Protein AF-A0A382J0Q2-F1 (afdb_monomer_lite)

pLDDT: mean 85.3, std 12.23, range [38.62, 98.44]

Secondary structure (DSSP, 8-state):
---GGGGTT-S-EEE-S-SS-EESSTTS-EEE---SS--STTS-S--EEEEEETTTTEEEEEE---SEEEEEEEEETTBPPP-TT--TEEEEEEEEES--HHHHHHHHHHHHHH-TT--EEEEEESGGGT------S-------TT-HHHHHHHHHHHHHHHB---HHHHHHHHHHHHHHHHTSPPPSS-TT--EEEEEEEEESBTT--S-EEEEGGG--S-------TTSSHHHHHHHHHHHHHS--SS-S-HHHHB-TT-SEEEEEEEEEETTEEEEEEEEEEE-TTS-EEEEEEEEEE-TTS-EEE---SSHHHHHHHHHHHH--HHHHHHHT---SS-S-TTTS--TT-

Organism: NCBI:txid408172

Structure (mmCIF, N/CA/C/O backbone):
data_AF-A0A382J0Q2-F1
#
_entry.id   AF-A0A382J0Q2-F1
#
loop_
_atom_site.group_PDB
_atom_site.id
_atom_site.type_symbol
_atom_site.label_atom_id
_atom_site.label_alt_id
_atom_site.label_comp_id
_atom_site.label_asym_id
_atom_site.label_entity_id
_atom_site.label_seq_id
_atom_site.pdbx_PDB_ins_code
_atom_site.Cartn_x
_atom_site.Cartn_y
_atom_site.Cartn_z
_atom_site.occupancy
_atom_site.B_iso_or_equiv
_atom_site.auth_seq_id
_atom_site.auth_comp_id
_atom_site.auth_asym_id
_atom_site.auth_atom_id
_atom_site.pdbx_PDB_model_num
ATOM 1 N N . LYS A 1 1 ? 4.625 15.524 -42.662 1.00 57.25 1 LYS A N 1
ATOM 2 C CA . LYS A 1 1 ? 5.467 15.043 -43.790 1.00 57.25 1 LYS A CA 1
ATOM 3 C C . LYS A 1 1 ? 5.968 16.255 -44.563 1.00 57.25 1 LYS A C 1
ATOM 5 O O . LYS A 1 1 ? 5.137 16.982 -45.095 1.00 57.25 1 LYS A O 1
ATOM 10 N N . VAL A 1 2 ? 7.280 16.490 -44.586 1.00 64.94 2 VAL A N 1
ATOM 11 C CA . VAL A 1 2 ? 7.884 17.557 -45.400 1.00 64.94 2 VAL A CA 1
ATOM 12 C C . VAL A 1 2 ? 7.709 17.194 -46.878 1.00 64.94 2 VAL A C 1
ATOM 14 O O . VAL A 1 2 ? 8.015 16.069 -47.271 1.00 64.94 2 VAL A O 1
ATOM 17 N N . LYS A 1 3 ? 7.147 18.102 -47.683 1.00 78.38 3 LYS A N 1
ATOM 18 C CA . LYS A 1 3 ? 6.983 17.909 -49.132 1.00 78.38 3 LYS A CA 1
ATOM 19 C C . LYS A 1 3 ? 8.236 18.411 -49.847 1.00 78.38 3 LYS A C 1
ATOM 21 O O . LYS A 1 3 ? 8.735 19.477 -49.501 1.00 78.38 3 LYS A O 1
ATOM 26 N N . ILE A 1 4 ? 8.712 17.670 -50.851 1.00 79.56 4 ILE A N 1
ATOM 27 C CA . ILE A 1 4 ? 9.923 18.012 -51.628 1.00 79.56 4 ILE A CA 1
ATOM 28 C C . ILE A 1 4 ? 9.819 19.418 -52.242 1.00 79.56 4 ILE A C 1
ATOM 30 O O . ILE A 1 4 ? 10.821 20.122 -52.325 1.00 79.56 4 ILE A O 1
ATOM 34 N N . ASP A 1 5 ? 8.604 19.853 -52.587 1.00 85.06 5 ASP A N 1
ATOM 35 C CA . ASP A 1 5 ? 8.330 21.173 -53.167 1.00 85.06 5 ASP A CA 1
ATOM 36 C C . ASP A 1 5 ? 8.762 22.348 -52.278 1.00 85.06 5 ASP A C 1
ATOM 38 O O . ASP A 1 5 ? 9.053 23.420 -52.801 1.00 85.06 5 ASP A O 1
ATOM 42 N N . LEU A 1 6 ? 8.867 22.146 -50.957 1.00 84.62 6 LEU A N 1
ATOM 43 C CA . LEU A 1 6 ? 9.367 23.159 -50.020 1.00 84.62 6 LEU A CA 1
ATOM 44 C C . LEU A 1 6 ? 10.815 23.573 -50.330 1.00 84.62 6 LEU A C 1
ATOM 46 O O . LEU A 1 6 ? 11.218 24.688 -50.023 1.00 84.62 6 LEU A O 1
ATOM 50 N N . PHE A 1 7 ? 11.591 22.685 -50.955 1.00 86.31 7 PHE A N 1
ATOM 51 C CA . PHE A 1 7 ? 13.003 22.904 -51.272 1.00 86.31 7 PHE A CA 1
ATOM 52 C C . PHE A 1 7 ? 13.229 23.336 -52.727 1.00 86.31 7 PHE A C 1
ATOM 54 O O . PHE A 1 7 ? 14.365 23.366 -53.204 1.00 86.31 7 PHE A O 1
ATOM 61 N N . LYS A 1 8 ? 12.162 23.665 -53.463 1.00 85.62 8 LYS A N 1
ATOM 62 C CA . LYS A 1 8 ? 12.272 24.126 -54.848 1.00 85.62 8 LYS A CA 1
ATOM 63 C C . LYS A 1 8 ? 13.011 25.468 -54.893 1.00 85.62 8 LYS A C 1
ATOM 65 O O . LYS A 1 8 ? 12.585 26.431 -54.271 1.00 85.62 8 LYS A O 1
ATOM 70 N N . GLY A 1 9 ? 14.100 25.522 -55.660 1.00 87.12 9 GLY A N 1
ATOM 71 C CA . GLY A 1 9 ? 14.962 26.705 -55.778 1.00 87.12 9 GLY A CA 1
ATOM 72 C C . GLY A 1 9 ? 16.214 26.673 -54.896 1.00 87.12 9 GLY A C 1
ATOM 73 O O . GLY A 1 9 ? 17.083 27.514 -55.084 1.00 87.12 9 GLY A O 1
ATOM 74 N N . TYR A 1 10 ? 16.345 25.690 -53.999 1.00 89.62 10 TYR A N 1
ATOM 75 C CA . TYR A 1 10 ? 17.561 25.469 -53.215 1.00 89.62 10 TYR A CA 1
ATOM 76 C C . TYR A 1 10 ? 18.447 24.394 -53.852 1.00 89.62 10 TYR A C 1
ATOM 78 O O . TYR A 1 10 ? 17.957 23.381 -54.356 1.00 89.62 10 TYR A O 1
ATOM 86 N N . ASP A 1 11 ? 19.765 24.595 -53.793 1.00 89.94 11 ASP A N 1
ATOM 87 C CA . ASP A 1 11 ? 20.741 23.625 -54.300 1.00 89.94 11 ASP A CA 1
ATOM 88 C C . ASP A 1 11 ? 20.955 22.439 -53.344 1.00 89.94 11 ASP A C 1
ATOM 90 O O . ASP A 1 11 ? 21.143 21.311 -53.807 1.00 89.94 11 ASP A O 1
ATOM 94 N N . LEU A 1 12 ? 20.894 22.686 -52.028 1.00 91.19 12 LEU A N 1
ATOM 95 C CA . LEU A 1 12 ? 21.078 21.704 -50.954 1.00 91.19 12 LEU A CA 1
ATOM 96 C C . LEU A 1 12 ? 20.039 21.907 -49.840 1.00 91.19 12 LEU A C 1
ATOM 98 O O . LEU A 1 12 ? 19.719 23.038 -49.480 1.00 91.19 12 LEU A O 1
ATOM 102 N N . GLY A 1 13 ? 19.548 20.807 -49.266 1.00 91.25 13 GLY A N 1
ATOM 103 C CA . GLY A 1 13 ? 18.665 20.798 -48.098 1.00 91.25 13 GLY A CA 1
ATOM 104 C C . GLY A 1 13 ? 19.279 19.991 -46.958 1.00 91.25 13 GLY A C 1
ATOM 105 O O . GLY A 1 13 ? 19.255 18.761 -46.990 1.00 91.25 13 GLY A O 1
ATOM 106 N N . LEU A 1 14 ? 19.826 20.683 -45.957 1.00 91.19 14 LEU A N 1
ATOM 107 C CA . LEU A 1 14 ? 20.489 20.076 -44.800 1.00 91.19 14 LEU A CA 1
ATOM 108 C C . LEU A 1 14 ? 19.495 19.983 -43.643 1.00 91.19 14 LEU A C 1
ATOM 110 O O . LEU A 1 14 ? 19.154 20.998 -43.037 1.00 91.19 14 LEU A O 1
ATOM 114 N N . LEU A 1 15 ? 18.975 18.787 -43.377 1.00 89.00 15 LEU A N 1
ATOM 115 C CA . LEU A 1 15 ? 17.816 18.608 -42.504 1.00 89.00 15 LEU A CA 1
ATOM 116 C C . LEU A 1 15 ? 18.184 17.924 -41.180 1.00 89.00 15 LEU A C 1
ATOM 118 O O . LEU A 1 15 ? 19.016 17.017 -41.148 1.00 89.00 15 LEU A O 1
ATOM 122 N N . GLY A 1 16 ? 17.516 18.345 -40.101 1.00 83.31 16 GLY A N 1
ATOM 123 C CA . GLY A 1 16 ? 17.604 17.765 -38.753 1.00 83.31 16 GLY A CA 1
ATOM 124 C C . GLY A 1 16 ? 16.277 17.150 -38.286 1.00 83.31 16 GLY A C 1
ATOM 125 O O . GLY A 1 16 ? 15.391 16.923 -39.104 1.00 83.31 16 GLY A O 1
ATOM 126 N N . ASP A 1 17 ? 16.129 16.907 -36.980 1.00 79.25 17 ASP A N 1
ATOM 127 C CA . ASP A 1 17 ? 14.925 16.366 -36.304 1.00 79.25 17 ASP A CA 1
ATOM 128 C C . ASP A 1 17 ? 14.649 14.866 -36.539 1.00 79.25 17 ASP A C 1
ATOM 130 O O . ASP A 1 17 ? 14.441 14.109 -35.594 1.00 79.25 17 ASP A O 1
ATOM 134 N N . ILE A 1 18 ? 14.731 14.373 -37.778 1.00 83.88 18 ILE A N 1
ATOM 135 C CA . ILE A 1 18 ? 14.501 12.946 -38.040 1.00 83.88 18 ILE A CA 1
ATOM 136 C C . ILE A 1 18 ? 15.743 12.111 -37.700 1.00 83.88 18 ILE A C 1
ATOM 138 O O . ILE A 1 18 ? 16.776 12.211 -38.355 1.00 83.88 18 ILE A O 1
ATOM 142 N N . HIS A 1 19 ? 15.595 11.199 -36.736 1.00 83.81 19 HIS A N 1
ATOM 143 C CA . HIS A 1 19 ? 16.649 10.299 -36.238 1.00 83.81 19 HIS A CA 1
ATOM 144 C C . HIS A 1 19 ? 17.165 9.266 -37.261 1.00 83.81 19 HIS A C 1
ATOM 146 O O . HIS A 1 19 ? 18.256 8.704 -37.095 1.00 83.81 19 HIS A O 1
ATOM 152 N N . LYS A 1 20 ? 16.385 9.003 -38.320 1.00 84.69 20 LYS A N 1
ATOM 153 C CA . LYS A 1 20 ? 16.737 8.097 -39.422 1.00 84.69 20 LYS A CA 1
ATOM 154 C C . LYS A 1 20 ? 17.474 8.852 -40.528 1.00 84.69 20 LYS A C 1
ATOM 156 O O . LYS A 1 20 ? 16.896 9.739 -41.160 1.00 84.69 20 LYS A O 1
ATOM 161 N N . ARG A 1 21 ? 18.707 8.429 -40.821 1.00 88.50 21 ARG A N 1
ATOM 162 C CA . ARG A 1 21 ? 19.489 8.925 -41.960 1.00 88.50 21 ARG A CA 1
ATOM 163 C C . ARG A 1 21 ? 18.803 8.551 -43.273 1.00 88.50 21 ARG A C 1
ATOM 165 O O . ARG A 1 21 ? 18.575 7.369 -43.533 1.00 88.50 21 ARG A O 1
ATOM 172 N N . GLN A 1 22 ? 18.485 9.541 -44.100 1.00 90.06 22 GLN A N 1
ATOM 173 C CA . GLN A 1 22 ? 17.836 9.321 -45.396 1.00 90.06 22 GLN A CA 1
ATOM 174 C C . GLN A 1 22 ? 17.943 10.549 -46.301 1.00 90.06 22 GLN A C 1
ATOM 176 O O . GLN A 1 22 ? 17.917 11.683 -45.822 1.00 90.06 22 GLN A O 1
ATOM 181 N N . PHE A 1 23 ? 17.964 10.322 -47.613 1.00 91.69 23 PHE A N 1
ATOM 182 C CA . PHE A 1 23 ? 17.762 11.370 -48.611 1.00 91.69 23 PHE A CA 1
ATOM 183 C C . PHE A 1 23 ? 16.311 11.378 -49.082 1.00 91.69 23 PHE A C 1
ATOM 185 O O . PHE A 1 23 ? 15.717 10.327 -49.318 1.00 91.69 23 PHE A O 1
ATOM 192 N N . ILE A 1 24 ? 15.730 12.570 -49.219 1.00 89.94 24 ILE A N 1
ATOM 193 C CA . ILE A 1 24 ? 14.333 12.728 -49.655 1.00 89.94 24 ILE A CA 1
ATOM 194 C C . ILE A 1 24 ? 14.240 12.767 -51.189 1.00 89.94 24 ILE A C 1
ATOM 196 O O . ILE A 1 24 ? 13.176 12.533 -51.762 1.00 89.94 24 ILE A O 1
ATOM 200 N N . ASN A 1 25 ? 15.346 13.046 -51.884 1.00 89.44 25 ASN A N 1
ATOM 201 C CA . ASN A 1 25 ? 15.391 13.119 -53.339 1.00 89.44 25 ASN A CA 1
ATOM 202 C C . ASN A 1 25 ? 16.420 12.157 -53.949 1.00 89.44 25 ASN A C 1
ATOM 204 O O . ASN A 1 25 ? 17.452 11.857 -53.361 1.00 89.44 25 ASN A O 1
ATOM 208 N N . LYS A 1 26 ? 16.168 11.730 -55.194 1.00 87.56 26 LYS A N 1
ATOM 209 C CA . LYS A 1 26 ? 17.056 10.815 -55.940 1.00 87.56 26 LYS A CA 1
ATOM 210 C C . LYS A 1 26 ? 18.450 11.382 -56.225 1.00 87.56 26 LYS A C 1
ATOM 212 O O . LYS A 1 26 ? 19.358 10.622 -56.517 1.00 87.56 26 LYS A O 1
ATOM 217 N N . LYS A 1 27 ? 18.595 12.711 -56.210 1.00 88.25 27 LYS A N 1
ATOM 218 C CA . LYS A 1 27 ? 19.881 13.390 -56.426 1.00 88.25 27 LYS A CA 1
ATOM 219 C C . LYS A 1 27 ? 20.735 13.458 -55.154 1.00 88.25 27 LYS A C 1
ATOM 221 O O . LYS A 1 27 ? 21.836 13.979 -55.233 1.00 88.25 27 LYS A O 1
ATOM 226 N N . GLU A 1 28 ? 20.211 12.998 -54.014 1.00 91.81 28 GLU A N 1
ATOM 227 C CA . GLU A 1 28 ? 20.892 13.011 -52.711 1.00 91.81 28 GLU A CA 1
ATOM 228 C C . GLU A 1 28 ? 21.384 14.403 -52.279 1.00 91.81 28 GLU A C 1
ATOM 230 O O . GLU A 1 28 ? 22.368 14.543 -51.562 1.00 91.81 28 GLU A O 1
ATOM 235 N N . THR A 1 29 ? 20.673 15.456 -52.692 1.00 90.75 29 THR A N 1
ATOM 236 C CA . THR A 1 29 ? 20.983 16.848 -52.320 1.00 90.75 29 THR A CA 1
ATOM 237 C C . THR A 1 29 ? 20.143 17.355 -51.149 1.00 90.75 29 THR A C 1
ATOM 239 O O . THR A 1 29 ? 20.410 18.430 -50.620 1.00 90.75 29 THR A O 1
ATOM 242 N N . ILE A 1 30 ? 19.117 16.603 -50.738 1.00 92.06 30 ILE A N 1
ATOM 243 C CA . ILE A 1 30 ? 18.246 16.926 -49.603 1.00 92.06 30 ILE A CA 1
ATOM 244 C C . ILE A 1 30 ? 18.264 15.737 -48.648 1.00 92.06 30 ILE A C 1
ATOM 246 O O . ILE A 1 30 ? 17.695 14.686 -48.961 1.00 92.06 30 ILE A O 1
ATOM 250 N N . GLY A 1 31 ? 18.919 15.891 -47.499 1.00 91.12 31 GLY A N 1
ATOM 251 C CA . GLY A 1 31 ? 19.227 14.780 -46.604 1.00 91.12 31 GLY A CA 1
ATOM 252 C C . GLY A 1 31 ? 18.983 15.093 -45.137 1.00 91.12 31 GLY A C 1
ATOM 253 O O . GLY A 1 31 ? 19.354 16.157 -44.647 1.00 91.12 31 GLY A O 1
ATOM 254 N N . TYR A 1 32 ? 18.406 14.120 -44.437 1.00 91.25 32 TYR A N 1
ATOM 255 C CA . TYR A 1 32 ? 18.468 14.024 -42.985 1.00 91.25 32 TYR A CA 1
ATOM 256 C C . TYR A 1 32 ? 19.745 13.279 -42.608 1.00 91.25 32 TYR A C 1
ATOM 258 O O . TYR A 1 32 ? 19.922 12.118 -42.991 1.00 91.25 32 TYR A O 1
ATOM 266 N N . CYS A 1 33 ? 20.626 13.927 -41.847 1.00 88.38 33 CYS A N 1
ATOM 267 C CA . CYS A 1 33 ? 21.848 13.288 -41.352 1.00 88.38 33 CYS A CA 1
ATOM 268 C C . CYS A 1 33 ? 21.578 12.238 -40.262 1.00 88.38 33 CYS A C 1
ATOM 270 O O . CYS A 1 33 ? 22.422 11.374 -40.036 1.00 88.38 33 CYS A O 1
ATOM 272 N N . GLY A 1 34 ? 20.389 12.263 -39.651 1.00 87.81 34 GLY A N 1
ATOM 273 C CA . GLY A 1 34 ? 20.077 11.479 -38.464 1.00 87.81 34 GLY A CA 1
ATOM 274 C C . GLY A 1 34 ? 20.510 12.205 -37.192 1.00 87.81 34 GLY A C 1
ATOM 275 O O . GLY A 1 34 ? 20.746 13.412 -37.186 1.00 87.81 34 GLY A O 1
ATOM 276 N N . SER A 1 35 ? 20.607 11.461 -36.098 1.00 87.88 35 SER A N 1
ATOM 277 C CA . SER A 1 35 ? 21.141 11.982 -34.839 1.00 87.88 35 SER A CA 1
ATOM 278 C C . SER A 1 35 ? 22.657 11.861 -34.783 1.00 87.88 35 SER A C 1
ATOM 280 O O . SER A 1 35 ? 23.225 10.916 -35.325 1.00 87.88 35 SER A O 1
ATOM 282 N N . LEU A 1 36 ? 23.293 12.797 -34.074 1.00 87.94 36 LEU A N 1
ATOM 283 C CA . LEU A 1 36 ? 24.734 12.773 -33.814 1.00 87.94 36 LEU A CA 1
ATOM 284 C C . LEU A 1 36 ? 25.124 11.639 -32.856 1.00 87.94 36 LEU A C 1
ATOM 286 O O . LEU A 1 36 ? 26.157 11.000 -33.022 1.00 87.94 36 LEU A O 1
ATOM 290 N N . VAL A 1 37 ? 24.275 11.388 -31.860 1.00 88.19 37 VAL A N 1
ATOM 291 C CA . VAL A 1 37 ? 24.411 10.320 -30.865 1.00 88.19 37 VAL A CA 1
ATOM 292 C C . VAL A 1 37 ? 23.065 9.631 -30.684 1.00 88.19 37 VAL A C 1
ATOM 294 O O . VAL A 1 37 ? 22.017 10.247 -30.876 1.00 88.19 37 VAL A O 1
ATOM 297 N N . GLN A 1 38 ? 23.095 8.352 -30.329 1.00 89.88 38 GLN A N 1
ATOM 298 C CA . GLN A 1 38 ? 21.896 7.551 -30.108 1.00 89.88 38 GLN A CA 1
ATOM 299 C C . GLN A 1 38 ? 21.239 7.941 -28.776 1.00 89.88 38 GLN A C 1
ATOM 301 O O . GLN A 1 38 ? 21.922 7.953 -27.751 1.00 89.88 38 GLN A O 1
ATOM 306 N N . GLN A 1 39 ? 19.933 8.230 -28.769 1.00 86.69 39 GLN A N 1
ATOM 307 C CA . GLN A 1 39 ? 19.227 8.645 -27.547 1.00 86.69 39 GLN A CA 1
ATOM 308 C C . GLN A 1 39 ? 18.448 7.509 -26.878 1.00 86.69 39 GLN A C 1
ATOM 310 O O . GLN A 1 39 ? 18.245 7.540 -25.667 1.00 86.69 39 GLN A O 1
ATOM 315 N N . ASN A 1 40 ? 17.982 6.517 -27.643 1.00 89.25 40 ASN A N 1
ATOM 316 C CA . ASN A 1 40 ? 17.155 5.426 -27.123 1.00 89.25 40 ASN A CA 1
ATOM 317 C C . ASN A 1 40 ? 17.229 4.147 -27.987 1.00 89.25 40 ASN A C 1
ATOM 319 O O . ASN A 1 40 ? 17.851 4.126 -29.047 1.00 89.25 40 ASN A O 1
ATOM 323 N N . HIS A 1 41 ? 16.554 3.082 -27.535 1.00 87.62 41 HIS A N 1
ATOM 324 C CA . HIS A 1 41 ? 16.494 1.764 -28.195 1.00 87.62 41 HIS A CA 1
ATOM 325 C C . HIS A 1 41 ? 15.763 1.735 -29.551 1.00 87.62 41 HIS A C 1
ATOM 327 O O . HIS A 1 41 ? 15.796 0.709 -30.225 1.00 87.62 41 HIS A O 1
ATOM 333 N N . GLY A 1 42 ? 15.055 2.804 -29.927 1.00 85.19 42 GLY A N 1
ATOM 334 C CA . GLY A 1 42 ? 14.364 2.930 -31.214 1.00 85.19 42 GLY A CA 1
ATOM 335 C C . GLY A 1 42 ? 15.247 3.481 -32.334 1.00 85.19 42 GLY A C 1
ATOM 336 O O . GLY A 1 42 ? 14.786 3.631 -33.463 1.00 85.19 42 GLY A O 1
ATOM 337 N N . GLU A 1 43 ? 16.500 3.807 -32.028 1.00 84.69 43 GLU A N 1
ATOM 338 C CA . GLU A 1 43 ? 17.466 4.336 -32.977 1.00 84.69 43 GLU A CA 1
ATOM 339 C C . GLU A 1 43 ? 18.553 3.312 -33.304 1.00 84.69 43 GLU A C 1
ATOM 341 O O . GLU A 1 43 ? 19.028 2.612 -32.415 1.00 84.69 43 GLU A O 1
ATOM 346 N N . ASP A 1 44 ? 19.004 3.282 -34.560 1.00 83.44 44 ASP A N 1
ATOM 347 C CA . ASP A 1 44 ? 20.126 2.432 -34.977 1.00 83.44 44 ASP A CA 1
ATOM 348 C C . ASP A 1 44 ? 21.458 2.852 -34.326 1.00 83.44 44 ASP A C 1
ATOM 350 O O . ASP A 1 44 ? 21.683 4.034 -34.032 1.00 83.44 44 ASP A O 1
ATOM 354 N N . ILE A 1 45 ? 22.356 1.879 -34.152 1.00 83.25 45 ILE A N 1
ATOM 355 C CA . ILE A 1 45 ? 23.753 2.092 -33.743 1.00 83.25 45 ILE A CA 1
ATOM 356 C C . ILE A 1 45 ? 24.522 2.760 -34.898 1.00 83.25 45 ILE A C 1
ATOM 358 O O . ILE A 1 45 ? 24.129 2.662 -36.060 1.00 83.25 45 ILE A O 1
ATOM 362 N N . GLY A 1 46 ? 25.621 3.443 -34.576 1.00 82.75 46 GLY A N 1
ATOM 363 C CA . GLY A 1 46 ? 26.517 4.027 -35.574 1.00 82.75 46 GLY A CA 1
ATOM 364 C C . GLY A 1 46 ? 26.029 5.376 -36.082 1.00 82.75 46 GLY A C 1
ATOM 365 O O . GLY A 1 46 ? 25.819 5.580 -37.277 1.00 82.75 46 GLY A O 1
ATOM 366 N N . LYS A 1 47 ? 25.809 6.294 -35.138 1.00 89.75 47 LYS A N 1
ATOM 367 C CA . LYS A 1 47 ? 25.383 7.681 -35.362 1.00 89.75 47 LYS A CA 1
ATOM 368 C C . LYS A 1 47 ? 26.553 8.588 -35.758 1.00 89.75 47 LYS A C 1
ATOM 370 O O . LYS A 1 47 ? 27.716 8.225 -35.603 1.00 89.75 47 LYS A O 1
ATOM 375 N N . GLY A 1 48 ? 26.252 9.761 -36.305 1.00 90.38 48 GLY A N 1
ATOM 376 C CA . GLY A 1 48 ? 27.275 10.619 -36.890 1.00 90.38 48 GLY A CA 1
ATOM 377 C C . GLY A 1 48 ? 26.694 11.798 -37.650 1.00 90.38 48 GLY A C 1
ATOM 378 O O . GLY A 1 48 ? 25.628 12.309 -37.309 1.00 90.38 48 GLY A O 1
ATOM 379 N N . TYR A 1 49 ? 27.403 12.251 -38.678 1.00 92.00 49 TYR A N 1
ATOM 380 C CA . TYR A 1 49 ? 26.999 13.408 -39.471 1.00 92.00 49 TYR A CA 1
ATOM 381 C C . TYR A 1 49 ? 27.259 13.197 -40.963 1.00 92.00 49 TYR A C 1
ATOM 383 O O . TYR A 1 49 ? 28.005 12.311 -41.378 1.00 92.00 49 TYR A O 1
ATOM 391 N N . LEU A 1 50 ? 26.615 14.027 -41.783 1.00 92.50 50 LEU A N 1
ATOM 392 C CA . LEU A 1 50 ? 26.910 14.128 -43.208 1.00 92.50 50 LEU A CA 1
ATOM 393 C C . LEU A 1 50 ? 27.892 15.279 -43.419 1.00 92.50 50 LEU A C 1
ATOM 395 O O . LEU A 1 50 ? 27.563 16.430 -43.132 1.00 92.50 50 LEU A O 1
ATOM 399 N N . LEU A 1 51 ? 29.083 14.966 -43.920 1.00 93.75 51 LEU A N 1
ATOM 400 C CA . LEU A 1 51 ? 30.046 15.952 -44.384 1.00 93.75 51 LEU A CA 1
ATOM 401 C C . LEU A 1 51 ? 29.704 16.314 -45.829 1.00 93.75 51 LEU A C 1
ATOM 403 O O . LEU A 1 51 ? 29.694 15.444 -46.697 1.00 93.75 51 LEU A O 1
ATOM 407 N N . TRP A 1 52 ? 29.406 17.585 -46.085 1.00 93.75 52 TRP A N 1
ATOM 408 C CA . TRP A 1 52 ? 28.997 18.059 -47.405 1.00 93.75 52 TRP A CA 1
ATOM 409 C C . TRP A 1 52 ? 30.148 18.736 -48.140 1.00 93.75 52 TRP A C 1
ATOM 411 O O . TRP A 1 52 ? 30.726 19.704 -47.651 1.00 93.75 52 TRP A O 1
ATOM 421 N N . ASP A 1 53 ? 30.407 18.274 -49.358 1.00 94.19 53 ASP A N 1
ATOM 422 C CA . ASP A 1 53 ? 31.128 19.028 -50.373 1.00 94.19 53 ASP A CA 1
ATOM 423 C C . ASP A 1 53 ? 30.109 19.916 -51.098 1.00 94.19 53 ASP A C 1
ATOM 425 O O . ASP A 1 53 ? 29.327 19.454 -51.937 1.00 94.19 53 ASP A O 1
ATOM 429 N N . VAL A 1 54 ? 30.064 21.190 -50.706 1.00 92.62 54 VAL A N 1
ATOM 430 C CA . VAL A 1 54 ? 29.066 22.150 -51.197 1.00 92.62 54 VAL A CA 1
ATOM 431 C C . VAL A 1 54 ? 29.224 22.422 -52.703 1.00 92.62 54 VAL A C 1
ATOM 433 O O . VAL A 1 54 ? 28.214 22.326 -53.407 1.00 92.62 54 VAL A O 1
ATOM 436 N N . PRO A 1 55 ? 30.433 22.691 -53.242 1.00 92.94 55 PRO A N 1
ATOM 437 C CA . PRO A 1 55 ? 30.635 22.814 -54.686 1.00 92.94 55 PRO A CA 1
ATOM 438 C C . PRO A 1 55 ? 30.219 21.569 -55.479 1.00 92.94 55 PRO A C 1
ATOM 440 O O . PRO A 1 55 ? 29.519 21.694 -56.485 1.00 92.94 55 PRO A O 1
ATOM 443 N N . ALA A 1 56 ? 30.608 20.370 -55.026 1.00 92.81 56 ALA A N 1
ATOM 444 C CA . ALA A 1 56 ? 30.281 19.123 -55.722 1.00 92.81 56 ALA A CA 1
ATOM 445 C C . ALA A 1 56 ? 28.839 18.649 -55.479 1.00 92.81 56 ALA A C 1
ATOM 447 O O . ALA A 1 56 ? 28.361 17.758 -56.185 1.00 92.81 56 ALA A O 1
ATOM 448 N N . ARG A 1 57 ? 28.149 19.237 -54.492 1.00 92.12 57 ARG A N 1
ATOM 449 C CA . ARG A 1 57 ? 26.793 18.881 -54.040 1.00 92.12 57 ARG A CA 1
ATOM 450 C C . ARG A 1 57 ? 26.676 17.412 -53.640 1.00 92.12 57 ARG A C 1
ATOM 452 O O . ARG A 1 57 ? 25.660 16.768 -53.893 1.00 92.12 57 ARG A O 1
ATOM 459 N N . LYS A 1 58 ? 27.736 16.882 -53.035 1.00 92.88 58 LYS A N 1
ATOM 460 C CA . LYS A 1 58 ? 27.816 15.501 -52.555 1.00 92.88 58 LYS A CA 1
ATOM 461 C C . LYS A 1 58 ? 28.024 15.495 -51.054 1.00 92.88 58 LYS A C 1
ATOM 463 O O . LYS A 1 58 ? 28.594 16.431 -50.500 1.00 92.88 58 LYS A O 1
ATOM 468 N N . SER A 1 59 ? 27.591 14.423 -50.406 1.00 92.44 59 SER A N 1
ATOM 469 C CA . SER A 1 59 ? 27.900 14.193 -49.001 1.00 92.44 59 SER A CA 1
ATOM 470 C C . SER A 1 59 ? 28.531 12.833 -48.774 1.00 92.44 59 SER A C 1
ATOM 472 O O . SER A 1 59 ? 28.285 11.879 -49.510 1.00 92.44 59 SER A O 1
ATOM 474 N N . THR A 1 60 ? 29.351 12.759 -47.734 1.00 93.38 60 THR A N 1
ATOM 475 C CA . THR A 1 60 ? 29.880 11.517 -47.182 1.00 93.38 60 THR A CA 1
ATOM 476 C C . THR A 1 60 ? 29.410 11.388 -45.744 1.00 93.38 60 THR A C 1
ATOM 478 O O . THR A 1 60 ? 29.374 12.358 -44.986 1.00 93.38 60 THR A O 1
ATOM 481 N N . TYR A 1 61 ? 28.996 10.185 -45.359 1.00 92.12 61 TYR A N 1
ATOM 482 C CA . TYR A 1 61 ? 28.647 9.925 -43.972 1.00 92.12 61 TYR A CA 1
ATOM 483 C C . TYR A 1 61 ? 29.908 9.658 -43.163 1.00 92.12 61 TYR A C 1
ATOM 485 O O . TYR A 1 61 ? 30.695 8.782 -43.520 1.00 92.12 61 TYR A O 1
ATOM 493 N N . VAL A 1 62 ? 30.062 10.390 -42.067 1.00 92.38 62 VAL A N 1
ATOM 494 C CA . VAL A 1 62 ? 31.122 10.175 -41.091 1.00 92.38 62 VAL A CA 1
ATOM 495 C C . VAL A 1 62 ? 30.467 9.687 -39.809 1.00 92.38 62 VAL A C 1
ATOM 497 O O . VAL A 1 62 ? 29.780 10.440 -39.115 1.00 92.38 62 VAL A O 1
ATOM 500 N N . GLU A 1 63 ? 30.656 8.404 -39.523 1.00 90.56 63 GLU A N 1
ATOM 501 C CA . GLU A 1 63 ? 30.241 7.806 -38.260 1.00 90.56 63 GLU A CA 1
ATOM 502 C C . GLU A 1 63 ? 31.149 8.304 -37.136 1.00 90.56 63 GLU A C 1
ATOM 504 O O . GLU A 1 63 ? 32.371 8.355 -37.293 1.00 90.56 63 GLU A O 1
ATOM 509 N N . ILE A 1 64 ? 30.557 8.681 -36.004 1.00 89.56 64 ILE A N 1
ATOM 510 C CA . ILE A 1 64 ? 31.307 9.051 -34.808 1.00 89.56 64 ILE A CA 1
ATOM 511 C C . ILE A 1 64 ? 31.382 7.816 -33.909 1.00 89.56 64 ILE A C 1
ATOM 513 O O . ILE A 1 64 ? 30.344 7.373 -33.409 1.00 89.56 64 ILE A O 1
ATOM 517 N N . PRO A 1 65 ? 32.588 7.271 -33.659 1.00 87.31 65 PRO A N 1
ATOM 518 C CA . PRO A 1 65 ? 32.751 6.158 -32.739 1.00 87.31 65 PRO A CA 1
ATOM 519 C C . PRO A 1 65 ? 32.193 6.510 -31.359 1.00 87.31 65 PRO A C 1
ATOM 521 O O . PRO A 1 65 ? 32.576 7.517 -30.761 1.00 87.31 65 PRO A O 1
ATOM 524 N N . ASN A 1 66 ? 31.302 5.665 -30.845 1.00 87.88 66 ASN A N 1
ATOM 525 C CA . ASN A 1 66 ? 30.726 5.822 -29.519 1.00 87.88 66 ASN A CA 1
ATOM 526 C C . ASN A 1 66 ? 30.796 4.498 -28.759 1.00 87.88 66 ASN A C 1
ATOM 528 O O . ASN A 1 66 ? 30.251 3.484 -29.190 1.00 87.88 66 ASN A O 1
ATOM 532 N N . ASP A 1 67 ? 31.455 4.522 -27.603 1.00 89.94 67 ASP A N 1
ATOM 533 C CA . ASP A 1 67 ? 31.527 3.360 -26.721 1.00 89.94 67 ASP A CA 1
ATOM 534 C C . ASP A 1 67 ? 30.172 3.064 -26.050 1.00 89.94 67 ASP A C 1
ATOM 536 O O . ASP A 1 67 ? 29.972 1.945 -25.582 1.00 89.94 67 ASP A O 1
ATOM 540 N N . TYR A 1 68 ? 29.251 4.033 -25.994 1.00 91.12 68 TYR A N 1
ATOM 541 C CA . TYR A 1 68 ? 27.909 3.887 -25.428 1.00 91.12 68 TYR A CA 1
ATOM 542 C C . TYR A 1 68 ? 26.857 3.668 -26.516 1.00 91.12 68 TYR A C 1
ATOM 544 O O . TYR A 1 68 ? 26.932 4.240 -27.602 1.00 91.12 68 TYR A O 1
ATOM 552 N N . GLY A 1 69 ? 25.819 2.902 -26.192 1.00 90.75 69 GLY A N 1
ATOM 553 C CA . GLY A 1 69 ? 24.656 2.766 -27.062 1.00 90.75 69 GLY A CA 1
ATOM 554 C C . GLY A 1 69 ? 23.553 1.910 -26.457 1.00 90.75 69 GLY A C 1
ATOM 555 O O . GLY A 1 69 ? 23.779 1.150 -25.519 1.00 90.75 69 GLY A O 1
ATOM 556 N N . TYR A 1 70 ? 22.355 2.050 -26.997 1.00 92.12 70 TYR A N 1
ATOM 557 C CA . TYR A 1 70 ? 21.163 1.293 -26.658 1.00 92.12 70 TYR A CA 1
ATOM 558 C C . TYR A 1 70 ? 21.010 0.141 -27.646 1.00 92.12 70 TYR A C 1
ATOM 560 O O . TYR A 1 70 ? 20.950 0.351 -28.855 1.00 92.12 70 TYR A O 1
ATOM 568 N N . VAL A 1 71 ? 20.941 -1.087 -27.144 1.00 91.94 71 VAL A N 1
ATOM 569 C CA . VAL A 1 71 ? 20.836 -2.284 -27.987 1.00 91.94 71 VAL A CA 1
ATOM 570 C C . VAL A 1 71 ? 19.634 -3.089 -27.541 1.00 91.94 71 VAL A C 1
ATOM 572 O O . VAL A 1 71 ? 19.405 -3.239 -26.344 1.00 91.94 71 VAL A O 1
ATOM 575 N N . THR A 1 72 ? 18.850 -3.588 -28.492 1.00 92.62 72 THR A N 1
ATOM 576 C CA . THR A 1 72 ? 17.774 -4.539 -28.207 1.00 92.62 72 THR A CA 1
ATOM 577 C C . THR A 1 72 ? 18.187 -5.908 -28.730 1.00 92.62 72 THR A C 1
ATOM 579 O O . THR A 1 72 ? 18.501 -6.034 -29.909 1.00 92.62 72 THR A O 1
ATOM 582 N N . LEU A 1 73 ? 18.206 -6.911 -27.856 1.00 93.19 73 LEU A N 1
ATOM 583 C CA . LEU A 1 73 ? 18.463 -8.306 -28.200 1.00 93.19 73 LEU A CA 1
ATOM 584 C C . LEU A 1 73 ? 17.143 -9.068 -28.129 1.00 93.19 73 LEU A C 1
ATOM 586 O O . LEU A 1 73 ? 16.515 -9.127 -27.071 1.00 93.19 73 LEU A O 1
ATOM 590 N N . ASP A 1 74 ? 16.732 -9.633 -29.256 1.00 92.00 74 ASP A N 1
ATOM 591 C CA . ASP A 1 74 ? 15.552 -10.485 -29.341 1.00 92.00 74 ASP A CA 1
ATOM 592 C C . ASP A 1 74 ? 15.950 -11.932 -29.054 1.00 92.00 74 ASP A C 1
ATOM 594 O O . ASP A 1 74 ? 16.715 -12.533 -29.806 1.00 92.00 74 ASP A O 1
ATOM 598 N N . ILE A 1 75 ? 15.451 -12.467 -27.942 1.00 92.94 75 ILE A N 1
ATOM 599 C CA . ILE A 1 75 ? 15.713 -13.825 -27.469 1.00 92.94 75 ILE A CA 1
ATOM 600 C C . ILE A 1 75 ? 14.410 -14.608 -27.587 1.00 92.94 75 ILE A C 1
ATOM 602 O O . ILE A 1 75 ? 13.464 -14.362 -26.841 1.00 92.94 75 ILE A O 1
ATOM 606 N N . ASP A 1 76 ? 14.374 -15.571 -28.501 1.00 91.56 76 ASP A N 1
ATOM 607 C CA . ASP A 1 76 ? 13.277 -16.530 -28.632 1.00 91.56 76 ASP A CA 1
ATOM 608 C C . ASP A 1 76 ? 13.828 -17.943 -28.434 1.00 91.56 76 ASP A C 1
ATOM 610 O O . ASP A 1 76 ? 14.891 -18.278 -28.964 1.00 91.56 76 ASP A O 1
ATOM 614 N N . LYS A 1 77 ? 13.128 -18.765 -27.644 1.00 90.12 77 LYS A N 1
ATOM 615 C CA . LYS A 1 77 ? 13.513 -20.159 -27.343 1.00 90.12 77 LYS A CA 1
ATOM 616 C C . LYS A 1 77 ? 14.955 -20.305 -26.829 1.00 90.12 77 LYS A C 1
ATOM 618 O O . LYS A 1 77 ? 15.665 -21.235 -27.208 1.00 90.12 77 LYS A O 1
ATOM 623 N N . GLY A 1 78 ? 15.417 -19.354 -26.016 1.00 87.25 78 GLY A N 1
ATOM 624 C CA . GLY A 1 78 ? 16.761 -19.369 -25.431 1.00 87.25 78 GLY A CA 1
ATOM 625 C C . GLY A 1 78 ? 17.912 -19.126 -26.417 1.00 87.25 78 GLY A C 1
ATOM 626 O O . GLY A 1 78 ? 19.071 -19.375 -26.067 1.00 87.25 78 GLY A O 1
ATOM 627 N N . VAL A 1 79 ? 17.630 -18.641 -27.631 1.00 90.81 79 VAL A N 1
ATOM 628 C CA . VAL A 1 79 ? 18.651 -18.354 -28.647 1.00 90.81 79 VAL A CA 1
ATOM 629 C C . VAL A 1 79 ? 19.165 -16.923 -28.492 1.00 90.81 79 VAL A C 1
ATOM 631 O O . VAL A 1 79 ? 18.397 -15.966 -28.540 1.00 90.81 79 VAL A O 1
ATOM 634 N N . LEU A 1 80 ? 20.482 -16.781 -28.316 1.00 89.88 80 LEU A N 1
ATOM 635 C CA . LEU A 1 80 ? 21.158 -15.485 -28.284 1.00 89.88 80 LEU A CA 1
ATOM 636 C C . LEU A 1 80 ? 21.439 -15.020 -29.728 1.00 89.88 80 LEU A C 1
ATOM 638 O O . LEU A 1 80 ? 22.066 -15.775 -30.475 1.00 89.88 80 LEU A O 1
ATOM 642 N N . PRO A 1 81 ? 20.992 -13.817 -30.133 1.00 89.88 81 PRO A N 1
ATOM 643 C CA . PRO A 1 81 ? 21.310 -13.257 -31.446 1.00 89.88 81 PRO A CA 1
ATOM 644 C C . PRO A 1 81 ? 22.799 -12.905 -31.568 1.00 89.88 81 PRO A C 1
ATOM 646 O O . PRO A 1 81 ? 23.536 -12.931 -30.584 1.00 89.88 81 PRO A O 1
ATOM 649 N N . ASP A 1 82 ? 23.247 -12.555 -32.777 1.00 87.94 82 ASP A N 1
ATOM 650 C CA . ASP A 1 82 ? 24.621 -12.093 -32.980 1.00 87.94 82 ASP A CA 1
ATOM 651 C C . ASP A 1 82 ? 24.896 -10.826 -32.159 1.00 87.94 82 ASP A C 1
ATOM 653 O O . ASP A 1 82 ? 24.177 -9.826 -32.243 1.00 87.94 82 ASP A O 1
ATOM 657 N N . ILE A 1 83 ? 25.947 -10.900 -31.347 1.00 88.31 83 ILE A N 1
ATOM 658 C CA . ILE A 1 83 ? 26.376 -9.846 -30.437 1.00 88.31 83 ILE A CA 1
ATOM 659 C C . ILE A 1 83 ? 27.746 -9.272 -30.809 1.00 88.31 83 ILE A C 1
ATOM 661 O O . ILE A 1 83 ? 28.305 -8.526 -30.018 1.00 88.31 83 ILE A O 1
ATOM 665 N N . SER A 1 84 ? 28.304 -9.558 -31.993 1.00 84.62 84 SER A N 1
ATOM 666 C CA . SER A 1 84 ? 29.659 -9.111 -32.366 1.00 84.62 84 SER A CA 1
ATOM 667 C C . SER A 1 84 ? 29.858 -7.587 -32.322 1.00 84.62 84 SER A C 1
ATOM 669 O O . SER A 1 84 ? 30.952 -7.109 -32.021 1.00 84.62 84 SER A O 1
ATOM 671 N N . ASN A 1 85 ? 28.797 -6.821 -32.596 1.00 81.75 85 ASN A N 1
ATOM 672 C CA . ASN A 1 85 ? 28.855 -5.375 -32.827 1.00 81.75 85 ASN A CA 1
ATOM 673 C C . ASN A 1 85 ? 28.277 -4.535 -31.672 1.00 81.75 85 ASN A C 1
ATOM 675 O O . ASN A 1 85 ? 27.829 -3.409 -31.898 1.00 81.75 85 ASN A O 1
ATOM 679 N N . LEU A 1 86 ? 28.258 -5.044 -30.432 1.00 87.81 86 LEU A N 1
ATOM 680 C CA . LEU A 1 86 ? 27.787 -4.234 -29.303 1.00 87.81 86 LEU A CA 1
ATOM 681 C C . LEU A 1 86 ? 28.795 -3.139 -28.904 1.00 87.81 86 LEU A C 1
ATOM 683 O O . LEU A 1 86 ? 29.995 -3.407 -28.787 1.00 87.81 86 LEU A O 1
ATOM 687 N N . PRO A 1 87 ? 28.312 -1.923 -28.581 1.00 88.88 87 PRO A N 1
ATOM 688 C CA . PRO A 1 87 ? 29.117 -0.907 -27.914 1.00 88.88 87 PRO A CA 1
ATOM 689 C C . PRO A 1 87 ? 29.646 -1.412 -26.565 1.00 88.88 87 PRO A C 1
ATOM 691 O O . PRO A 1 87 ? 28.933 -2.080 -25.809 1.00 88.88 87 PRO A O 1
ATOM 694 N N . LYS A 1 88 ? 30.888 -1.042 -26.227 1.00 90.12 88 LYS A N 1
ATOM 695 C CA . LYS A 1 88 ? 31.583 -1.493 -25.005 1.00 90.12 88 LYS A CA 1
ATOM 696 C C . LYS A 1 88 ? 30.808 -1.182 -23.721 1.00 90.12 88 LYS A C 1
ATOM 698 O O . LYS A 1 88 ? 30.860 -1.959 -22.775 1.00 90.12 88 LYS A O 1
ATOM 703 N N . LYS A 1 89 ? 30.135 -0.033 -23.681 1.00 92.44 89 LYS A N 1
ATOM 704 C CA . LYS A 1 89 ? 29.342 0.495 -22.564 1.00 92.44 89 LYS A CA 1
ATOM 705 C C . LYS A 1 89 ? 27.864 0.581 -22.943 1.00 92.44 89 LYS A C 1
ATOM 707 O O . LYS A 1 89 ? 27.221 1.620 -22.790 1.00 92.44 89 LYS A O 1
ATOM 712 N N . SER A 1 90 ? 27.339 -0.505 -23.496 1.00 91.88 90 SER A N 1
ATOM 713 C CA . SER A 1 90 ? 25.954 -0.569 -23.952 1.00 91.88 90 SER A CA 1
ATOM 714 C C . SER A 1 90 ? 24.944 -0.645 -22.800 1.00 91.88 90 SER A C 1
ATOM 716 O O . SER A 1 90 ? 25.249 -1.106 -21.698 1.00 91.88 90 SER A O 1
ATOM 718 N N . ARG A 1 91 ? 23.727 -0.171 -23.072 1.00 93.12 91 ARG A N 1
ATOM 719 C CA . ARG A 1 91 ? 22.501 -0.441 -22.317 1.00 93.12 91 ARG A CA 1
ATOM 720 C C . ARG A 1 91 ? 21.691 -1.440 -23.128 1.00 93.12 91 ARG A C 1
ATOM 722 O O . ARG A 1 91 ? 21.225 -1.123 -24.225 1.00 93.12 91 ARG A O 1
ATOM 729 N N . VAL A 1 92 ? 21.582 -2.659 -22.625 1.00 93.44 92 VAL A N 1
ATOM 730 C CA . VAL A 1 92 ? 21.002 -3.783 -23.357 1.00 93.44 92 VAL A CA 1
ATOM 731 C C . VAL A 1 92 ? 19.579 -4.023 -22.874 1.00 93.44 92 VAL A C 1
ATOM 733 O O . VAL A 1 92 ? 19.333 -4.186 -21.686 1.00 93.44 92 VAL A O 1
ATOM 736 N N . ARG A 1 93 ? 18.634 -4.091 -23.806 1.00 93.00 93 ARG A N 1
ATOM 737 C CA . ARG A 1 93 ? 17.265 -4.544 -23.566 1.00 93.00 93 ARG A CA 1
ATOM 738 C C . ARG A 1 93 ? 17.099 -5.925 -24.175 1.00 93.00 93 ARG A C 1
ATOM 740 O O . ARG A 1 93 ? 17.188 -6.072 -25.387 1.00 93.00 93 ARG A O 1
ATOM 747 N N . MET A 1 94 ? 16.822 -6.924 -23.357 1.00 92.88 94 MET A N 1
ATOM 748 C CA . MET A 1 94 ? 16.496 -8.274 -23.796 1.00 92.88 94 MET A CA 1
ATOM 749 C C . MET A 1 94 ? 14.983 -8.401 -23.933 1.00 92.88 94 MET A C 1
ATOM 751 O O . MET A 1 94 ? 14.270 -8.401 -22.931 1.00 92.88 94 MET A O 1
ATOM 755 N N . ARG A 1 95 ? 14.474 -8.500 -25.163 1.00 91.69 95 ARG A N 1
ATOM 756 C CA . ARG A 1 95 ? 13.079 -8.883 -25.401 1.00 91.69 95 ARG A CA 1
ATOM 757 C C . ARG A 1 95 ? 13.020 -10.395 -25.469 1.00 91.69 95 ARG A C 1
ATOM 759 O O . ARG A 1 95 ? 13.641 -10.998 -26.335 1.00 91.69 95 ARG A O 1
ATOM 766 N N . VAL A 1 96 ? 12.316 -10.991 -24.521 1.00 90.81 96 VAL A N 1
ATOM 767 C CA . VAL A 1 96 ? 12.347 -12.433 -24.296 1.00 90.81 96 V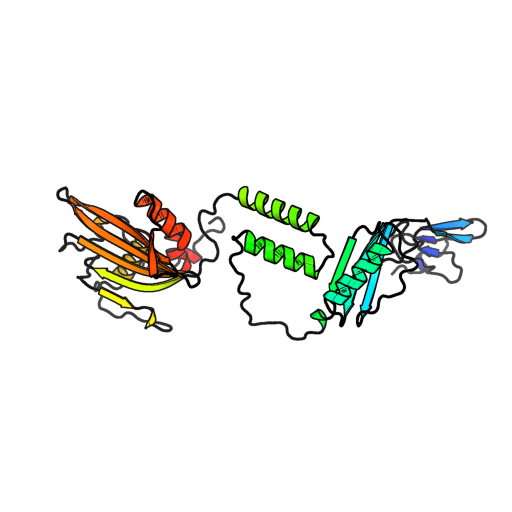AL A CA 1
ATOM 768 C C . VAL A 1 96 ? 11.006 -13.045 -24.668 1.00 90.81 96 VAL A C 1
ATOM 770 O O . VAL A 1 96 ? 9.960 -12.532 -24.263 1.00 90.81 96 VAL A O 1
ATOM 773 N N . ARG A 1 97 ? 11.043 -14.145 -25.416 1.00 89.75 97 ARG A N 1
ATOM 774 C CA . ARG A 1 97 ? 9.890 -14.970 -25.772 1.00 89.75 97 ARG A CA 1
ATOM 775 C C . ARG A 1 97 ? 10.219 -16.451 -25.591 1.00 89.75 97 ARG A C 1
ATOM 777 O O . ARG A 1 97 ? 11.353 -16.857 -25.850 1.00 89.75 97 ARG A O 1
ATOM 784 N N . ASN A 1 98 ? 9.264 -17.262 -25.138 1.00 86.12 98 ASN A N 1
ATOM 785 C CA . ASN A 1 98 ? 9.396 -18.720 -24.992 1.00 86.12 98 ASN A CA 1
ATOM 786 C C . ASN A 1 98 ? 10.703 -19.167 -24.300 1.00 86.12 98 ASN A C 1
ATOM 788 O O . ASN A 1 98 ? 11.321 -20.144 -24.719 1.00 86.12 98 ASN A O 1
ATOM 792 N N . THR A 1 99 ? 11.177 -18.424 -23.297 1.00 85.81 99 THR A N 1
ATOM 793 C CA . THR A 1 99 ? 12.492 -18.656 -22.674 1.00 85.81 99 THR A CA 1
ATOM 794 C C . THR A 1 99 ? 12.374 -18.628 -21.151 1.00 85.81 99 THR A C 1
ATOM 796 O O . THR A 1 99 ? 11.838 -17.684 -20.554 1.00 85.81 99 THR A O 1
ATOM 799 N N . SER A 1 100 ? 12.895 -19.667 -20.502 1.00 84.88 100 SER A N 1
ATOM 800 C CA . SER A 1 100 ? 12.846 -19.839 -19.049 1.00 84.88 100 SER A CA 1
ATOM 801 C C . SER A 1 100 ? 13.721 -18.820 -18.308 1.00 84.88 100 SER A C 1
ATOM 803 O O . SER A 1 100 ? 14.657 -18.243 -18.862 1.00 84.88 100 SER A O 1
ATOM 805 N N . ALA A 1 101 ? 13.448 -18.598 -17.017 1.00 82.69 101 ALA A N 1
ATOM 806 C CA . ALA A 1 101 ? 14.238 -17.668 -16.200 1.00 82.69 101 ALA A CA 1
ATOM 807 C C . ALA A 1 101 ? 15.723 -18.079 -16.108 1.00 82.69 101 ALA A C 1
ATOM 809 O O . ALA A 1 101 ? 16.611 -17.230 -16.181 1.00 82.69 101 ALA A O 1
ATOM 810 N N . ALA A 1 102 ? 15.999 -19.385 -16.023 1.00 82.69 102 ALA A N 1
ATOM 811 C CA . ALA A 1 102 ? 17.360 -19.916 -15.991 1.00 82.69 102 ALA A CA 1
ATOM 812 C C . ALA A 1 102 ? 18.126 -19.626 -17.293 1.00 82.69 102 ALA A C 1
ATOM 814 O O . ALA A 1 102 ? 19.299 -19.250 -17.259 1.00 82.69 102 ALA A O 1
ATOM 815 N N . GLU A 1 103 ? 17.459 -19.749 -18.443 1.00 87.94 103 GLU A N 1
ATOM 816 C CA . GLU A 1 103 ? 18.051 -19.437 -19.745 1.00 87.94 103 GLU A CA 1
ATOM 817 C C . GLU A 1 103 ? 18.323 -17.943 -19.905 1.00 87.94 103 GLU A C 1
ATOM 819 O O . GLU A 1 103 ? 19.409 -17.580 -20.356 1.00 87.94 103 GLU A O 1
ATOM 824 N N . VAL A 1 104 ? 17.395 -17.077 -19.480 1.00 87.69 104 VAL A N 1
ATOM 825 C CA . VAL A 1 104 ? 17.608 -15.619 -19.476 1.00 87.69 104 VAL A CA 1
ATOM 826 C C . VAL A 1 104 ? 18.820 -15.260 -18.619 1.00 87.69 104 VAL A C 1
ATOM 828 O O . VAL A 1 104 ? 19.699 -14.531 -19.081 1.00 87.69 104 VAL A O 1
ATOM 831 N N . LYS A 1 105 ? 18.926 -15.830 -17.409 1.00 85.75 105 LYS A N 1
ATOM 832 C CA . LYS A 1 105 ? 20.079 -15.616 -16.525 1.00 85.75 105 LYS A CA 1
ATOM 833 C C . LYS A 1 105 ? 21.376 -16.050 -17.209 1.00 85.75 105 LYS A C 1
ATOM 835 O O . LYS A 1 105 ? 22.295 -15.243 -17.317 1.00 85.75 105 LYS A O 1
ATOM 840 N N . ARG A 1 106 ? 21.421 -17.259 -17.780 1.00 89.06 106 ARG A N 1
ATOM 841 C CA . ARG A 1 106 ? 22.587 -17.766 -18.526 1.00 89.06 106 ARG A CA 1
ATOM 842 C C . ARG A 1 106 ? 22.991 -16.844 -19.683 1.00 89.06 106 ARG A C 1
ATOM 844 O O . ARG A 1 106 ? 24.165 -16.506 -19.802 1.00 89.06 106 ARG A O 1
ATOM 851 N N . ILE A 1 107 ? 22.041 -16.426 -20.522 1.00 91.00 107 ILE A N 1
ATOM 852 C CA . ILE A 1 107 ? 22.305 -15.547 -21.675 1.00 91.00 107 ILE A CA 1
ATOM 853 C C . ILE A 1 107 ? 22.805 -14.179 -21.208 1.00 91.00 107 ILE A C 1
ATOM 855 O O . ILE A 1 107 ? 23.776 -13.658 -21.755 1.00 91.00 107 ILE A O 1
ATOM 859 N N . SER A 1 108 ? 22.206 -13.619 -20.159 1.00 88.75 108 SER A N 1
ATOM 860 C CA . SER A 1 108 ? 22.664 -12.353 -19.588 1.00 88.75 108 SER A CA 1
ATOM 861 C C . SER A 1 108 ? 24.092 -12.4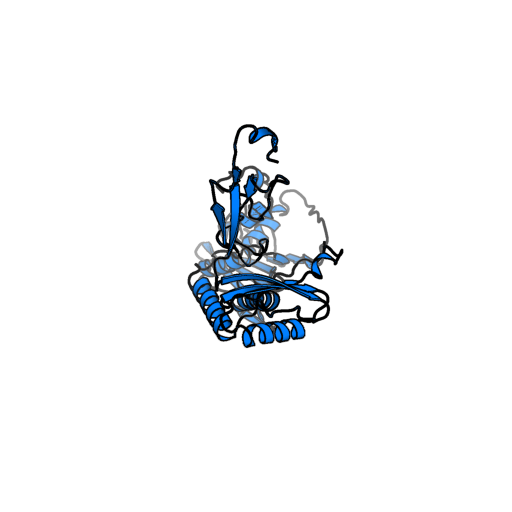20 -19.047 1.00 88.75 108 SER A C 1
ATOM 863 O O . SER A 1 108 ? 24.873 -11.492 -19.264 1.00 88.75 108 SER A O 1
ATOM 865 N N . THR A 1 109 ? 24.477 -13.538 -18.421 1.00 88.38 109 THR A N 1
ATOM 866 C CA . THR A 1 109 ? 25.852 -13.772 -17.971 1.00 88.38 109 THR A CA 1
ATOM 867 C C . THR A 1 109 ? 26.820 -13.829 -19.148 1.00 88.38 109 THR A C 1
ATOM 869 O O . THR A 1 109 ? 27.872 -13.200 -19.078 1.00 88.38 109 THR A O 1
ATOM 872 N N . LEU A 1 110 ? 26.463 -14.505 -20.246 1.00 90.62 110 LEU A N 1
ATOM 873 C CA . LEU A 1 110 ? 27.293 -14.551 -21.458 1.00 90.62 110 LEU A CA 1
ATOM 874 C C . LEU A 1 110 ? 27.521 -13.150 -22.042 1.00 90.62 110 LEU A C 1
ATOM 876 O O . LEU A 1 110 ? 28.658 -12.787 -22.345 1.00 90.62 110 LEU A O 1
ATOM 880 N N . VAL A 1 111 ? 26.466 -12.332 -22.123 1.00 90.44 111 VAL A N 1
ATOM 881 C CA . VAL A 1 111 ? 26.579 -10.938 -22.582 1.00 90.44 111 VAL A CA 1
ATOM 882 C C . VAL A 1 111 ? 27.510 -10.135 -21.669 1.00 90.44 111 VAL A C 1
ATOM 884 O O . VAL A 1 111 ? 28.386 -9.434 -22.171 1.00 90.44 111 VAL A O 1
ATOM 887 N N . ARG A 1 112 ? 27.395 -10.270 -20.340 1.00 88.81 112 ARG A N 1
ATOM 888 C CA . ARG A 1 112 ? 28.299 -9.591 -19.391 1.00 88.81 112 ARG A CA 1
ATOM 889 C C . ARG A 1 112 ? 29.743 -10.094 -19.477 1.00 88.81 112 ARG A C 1
ATOM 891 O O . ARG A 1 112 ? 30.655 -9.296 -19.307 1.00 88.81 112 ARG A O 1
ATOM 898 N N . GLN A 1 113 ? 29.971 -11.379 -19.747 1.00 89.06 113 GLN A N 1
ATOM 899 C CA . GLN A 1 113 ? 31.321 -11.931 -19.905 1.00 89.06 113 GLN A CA 1
ATOM 900 C C . GLN A 1 113 ? 32.016 -11.384 -21.155 1.00 89.06 113 GLN A C 1
ATOM 902 O O . GLN A 1 113 ? 33.183 -11.004 -21.090 1.00 89.06 113 GLN A O 1
ATOM 907 N N . GLN A 1 114 ? 31.298 -11.305 -22.277 1.00 90.50 114 GLN A N 1
ATOM 908 C CA . GLN A 1 114 ? 31.846 -10.768 -23.523 1.00 90.50 114 GLN A CA 1
ATOM 909 C C . GLN A 1 114 ? 31.958 -9.234 -23.495 1.00 90.50 114 GLN A C 1
ATOM 911 O O . GLN A 1 114 ? 32.910 -8.670 -24.035 1.00 90.50 114 GLN A O 1
ATOM 916 N N . TYR A 1 115 ? 31.026 -8.558 -22.815 1.00 90.69 115 TYR A N 1
ATOM 917 C CA . TYR A 1 115 ? 30.964 -7.101 -22.680 1.00 90.69 115 TYR A CA 1
ATOM 918 C C . TYR A 1 115 ? 30.908 -6.679 -21.198 1.00 90.69 115 TYR A C 1
ATOM 920 O O . TYR A 1 115 ? 29.866 -6.224 -20.714 1.00 90.69 115 TYR A O 1
ATOM 928 N N . PRO A 1 116 ? 32.033 -6.749 -20.458 1.00 87.38 116 PRO A N 1
ATOM 929 C CA . PRO A 1 116 ? 32.062 -6.506 -19.008 1.00 87.38 116 PRO A CA 1
ATOM 930 C C . PRO A 1 116 ? 31.761 -5.060 -18.604 1.00 87.38 116 PRO A C 1
ATOM 932 O O . PRO A 1 116 ? 31.454 -4.792 -17.449 1.00 87.38 116 PRO A O 1
ATOM 935 N N . LYS A 1 117 ? 31.837 -4.110 -19.546 1.00 91.00 117 LYS A N 1
ATOM 936 C CA . LYS A 1 117 ? 31.548 -2.686 -19.311 1.00 91.00 117 LYS A CA 1
ATOM 937 C C . LYS A 1 117 ? 30.097 -2.292 -19.635 1.00 91.00 117 LYS A C 1
ATOM 939 O O . LYS A 1 117 ? 29.775 -1.100 -19.577 1.00 91.00 117 LYS A O 1
ATOM 944 N N . THR A 1 118 ? 29.237 -3.267 -19.952 1.00 89.88 118 THR A N 1
ATOM 945 C CA . THR A 1 118 ? 27.788 -3.078 -20.135 1.00 89.88 118 THR A CA 1
ATOM 946 C C . THR A 1 118 ? 27.199 -2.366 -18.919 1.00 89.88 118 THR A C 1
ATOM 948 O O . THR A 1 118 ? 27.382 -2.813 -17.789 1.00 89.88 118 THR A O 1
ATOM 951 N N . GLN A 1 119 ? 26.512 -1.248 -19.151 1.00 89.81 119 GLN A N 1
ATOM 952 C CA . GLN A 1 119 ? 25.972 -0.396 -18.089 1.00 89.81 119 GLN A CA 1
ATOM 953 C C . GLN A 1 119 ? 24.750 -1.025 -17.424 1.00 89.81 119 GLN A C 1
ATOM 955 O O . GLN A 1 119 ? 24.590 -0.950 -16.213 1.00 89.81 119 GLN A O 1
ATOM 960 N N . GLU A 1 120 ? 23.886 -1.642 -18.226 1.00 88.50 120 GLU A N 1
ATOM 961 C CA . GLU A 1 120 ? 22.595 -2.149 -17.775 1.00 88.50 120 GLU A CA 1
ATOM 962 C C . GLU A 1 120 ? 22.112 -3.264 -18.703 1.00 88.50 120 GLU A C 1
ATOM 964 O O . GLU A 1 120 ? 22.339 -3.203 -19.916 1.00 88.50 120 GLU A O 1
ATOM 969 N N . ILE A 1 121 ? 21.430 -4.258 -18.127 1.00 90.31 121 ILE A N 1
ATOM 970 C CA . ILE A 1 121 ? 20.652 -5.255 -18.863 1.00 90.31 121 ILE A CA 1
ATOM 971 C C . ILE A 1 121 ? 19.232 -5.259 -18.292 1.00 90.31 121 ILE A C 1
ATOM 973 O O . ILE A 1 121 ? 19.032 -5.657 -17.145 1.00 90.31 121 ILE A O 1
ATOM 977 N N . THR A 1 122 ? 18.264 -4.836 -19.101 1.00 90.56 122 THR A N 1
ATOM 978 C CA . THR A 1 122 ? 16.830 -4.875 -18.786 1.00 90.56 122 THR A CA 1
ATOM 979 C C . THR A 1 122 ? 16.176 -6.040 -19.523 1.00 90.56 122 THR A C 1
ATOM 981 O O . THR A 1 122 ? 16.497 -6.298 -20.684 1.00 90.56 122 THR A O 1
ATOM 984 N N . ILE A 1 123 ? 15.224 -6.716 -18.892 1.00 90.12 123 ILE A N 1
ATOM 985 C CA . ILE A 1 123 ? 14.479 -7.849 -19.441 1.00 90.12 123 ILE A CA 1
ATOM 986 C C . ILE A 1 123 ? 13.034 -7.409 -19.683 1.00 90.12 123 ILE A C 1
ATOM 988 O O . ILE A 1 123 ? 12.386 -6.821 -18.826 1.00 90.12 123 ILE A O 1
ATOM 992 N N . THR A 1 124 ? 12.508 -7.690 -20.871 1.00 88.75 124 THR A N 1
ATOM 993 C CA . THR A 1 124 ? 11.105 -7.460 -21.227 1.00 88.75 124 THR A CA 1
ATOM 994 C C . THR A 1 124 ? 10.530 -8.757 -21.774 1.00 88.75 124 THR A C 1
ATOM 996 O O . THR A 1 124 ? 10.804 -9.132 -22.915 1.00 88.75 124 THR A O 1
ATOM 999 N N . ARG A 1 125 ? 9.734 -9.462 -20.965 1.00 84.44 125 ARG A N 1
ATOM 1000 C CA . ARG A 1 125 ? 9.039 -10.676 -21.409 1.00 84.44 125 ARG A CA 1
ATOM 1001 C C . ARG A 1 125 ? 7.860 -10.315 -22.301 1.00 84.44 125 ARG A C 1
ATOM 1003 O O . ARG A 1 125 ? 6.966 -9.579 -21.900 1.00 84.44 125 ARG A O 1
ATOM 1010 N N . THR A 1 126 ? 7.876 -10.842 -23.517 1.00 81.31 126 THR A N 1
ATOM 1011 C CA . THR A 1 126 ? 6.833 -10.612 -24.522 1.00 81.31 126 THR A CA 1
ATOM 1012 C C . THR A 1 126 ? 5.702 -11.640 -24.456 1.00 81.31 126 THR A C 1
ATOM 1014 O O . THR A 1 126 ? 4.598 -11.345 -24.898 1.00 81.31 126 THR A O 1
ATOM 1017 N N . ASP A 1 127 ? 5.932 -12.785 -23.802 1.00 69.19 127 ASP A N 1
ATOM 1018 C CA . ASP A 1 127 ? 4.941 -13.858 -23.611 1.00 69.19 127 ASP A CA 1
ATOM 1019 C C . ASP A 1 127 ? 3.680 -13.382 -22.862 1.00 69.19 127 ASP A C 1
ATOM 1021 O O . ASP A 1 127 ? 2.572 -13.833 -23.138 1.00 69.19 127 ASP A O 1
ATOM 1025 N N . ALA A 1 128 ? 3.833 -12.418 -21.948 1.00 59.31 128 ALA A N 1
ATOM 1026 C CA . ALA A 1 128 ? 2.735 -11.852 -21.161 1.00 59.31 128 ALA A CA 1
ATOM 1027 C C . ALA A 1 128 ? 1.756 -10.984 -21.979 1.00 59.31 128 ALA A C 1
ATOM 1029 O O . ALA A 1 128 ? 0.687 -10.645 -21.479 1.00 59.31 128 ALA A O 1
ATOM 1030 N N . PHE A 1 129 ? 2.101 -10.604 -23.216 1.00 54.56 129 PHE A N 1
ATOM 1031 C CA . PHE A 1 129 ? 1.186 -9.880 -24.108 1.00 54.56 129 PHE A CA 1
ATOM 1032 C C . PHE A 1 129 ? 0.310 -10.820 -24.952 1.00 54.56 129 PHE A C 1
ATOM 1034 O O . PHE A 1 129 ? -0.717 -10.373 -25.462 1.00 54.56 129 PHE A O 1
ATOM 1041 N N . ASP A 1 130 ? 0.692 -12.099 -25.077 1.00 49.66 130 ASP A N 1
ATOM 1042 C CA . ASP A 1 130 ? -0.051 -13.122 -25.829 1.00 49.66 130 ASP A CA 1
ATOM 1043 C C . ASP A 1 130 ? -1.138 -13.804 -24.966 1.00 49.66 130 ASP A C 1
ATOM 1045 O O . ASP A 1 130 ? -2.041 -14.449 -25.503 1.00 49.66 130 ASP A O 1
ATOM 1049 N N . SER A 1 131 ? -1.111 -13.649 -23.634 1.00 48.31 131 SER A N 1
ATOM 1050 C CA . SER A 1 131 ? -2.157 -14.176 -22.755 1.00 48.31 131 SER A CA 1
ATOM 1051 C C . SER A 1 131 ? -3.415 -13.299 -22.804 1.00 48.31 131 SER A C 1
ATOM 1053 O O . SER A 1 131 ? -3.525 -12.238 -22.192 1.00 48.31 131 SER A O 1
ATOM 1055 N N . THR A 1 132 ? -4.434 -13.788 -23.510 1.00 46.50 132 THR A N 1
ATOM 1056 C CA . THR A 1 132 ? -5.805 -13.248 -23.512 1.00 46.50 132 THR A CA 1
ATOM 1057 C C . THR A 1 132 ? -6.501 -13.301 -22.147 1.00 46.50 132 THR A C 1
ATOM 1059 O O . THR A 1 132 ? -7.587 -12.741 -21.992 1.00 46.50 132 THR A O 1
ATOM 1062 N N . ASP A 1 133 ? -5.873 -13.898 -21.136 1.00 43.06 133 ASP A N 1
ATOM 1063 C CA . ASP A 1 133 ? -6.359 -13.923 -19.762 1.00 43.06 133 ASP A CA 1
ATOM 1064 C C . ASP A 1 133 ? -6.020 -12.614 -19.048 1.00 43.06 133 ASP A C 1
ATOM 1066 O O . ASP A 1 133 ? -5.187 -12.531 -18.145 1.00 43.06 133 ASP A O 1
ATOM 1070 N N . ARG A 1 134 ? -6.734 -11.550 -19.427 1.00 43.31 134 ARG A N 1
ATOM 1071 C CA . ARG A 1 134 ? -6.947 -10.430 -18.511 1.00 43.31 134 ARG A CA 1
ATOM 1072 C C . ARG A 1 134 ? -7.702 -10.975 -17.306 1.00 43.31 134 ARG A C 1
ATOM 1074 O O . ARG A 1 134 ? -8.926 -11.082 -17.333 1.00 43.31 134 ARG A O 1
ATOM 1081 N N . VAL A 1 135 ? -6.950 -11.298 -16.261 1.00 45.34 135 VAL A N 1
ATOM 1082 C CA . VAL A 1 135 ? -7.404 -11.663 -14.919 1.00 45.34 135 VAL A CA 1
ATOM 1083 C C . VAL A 1 135 ? -8.318 -10.559 -14.365 1.00 45.34 135 VAL A C 1
ATOM 1085 O O . VAL A 1 135 ? -7.908 -9.667 -13.629 1.00 45.34 135 VAL A O 1
ATOM 1088 N N . ARG A 1 136 ? -9.596 -10.586 -14.746 1.00 38.62 136 ARG A N 1
ATOM 1089 C CA . ARG A 1 136 ? -10.688 -9.893 -14.059 1.00 38.62 136 ARG A CA 1
ATOM 1090 C C . ARG A 1 136 ? -11.260 -10.883 -13.055 1.00 38.62 136 ARG A C 1
ATOM 1092 O O . ARG A 1 136 ? -12.122 -11.677 -13.408 1.00 38.62 136 ARG A O 1
ATOM 1099 N N . GLY A 1 137 ? -10.776 -10.847 -11.817 1.00 42.97 137 GLY A N 1
ATOM 1100 C CA . GLY A 1 137 ? -11.415 -11.604 -10.735 1.00 42.97 137 GLY A CA 1
ATOM 1101 C C . GLY A 1 137 ? -10.506 -12.087 -9.614 1.00 42.97 137 GLY A C 1
ATOM 1102 O O . GLY A 1 137 ? -11.015 -12.373 -8.533 1.00 42.97 137 GLY A O 1
ATOM 1103 N N . HIS A 1 138 ? -9.185 -12.130 -9.795 1.00 38.91 138 HIS A N 1
ATOM 1104 C CA . HIS A 1 138 ? -8.307 -12.337 -8.649 1.00 38.91 138 HIS A CA 1
ATOM 1105 C C . HIS A 1 138 ? -8.213 -11.024 -7.879 1.00 38.91 138 HIS A C 1
ATOM 1107 O O . HIS A 1 138 ? -7.582 -10.069 -8.329 1.00 38.91 138 HIS A O 1
ATOM 1113 N N . LYS A 1 139 ? -8.872 -10.967 -6.712 1.00 40.66 139 LYS A N 1
ATOM 1114 C CA . LYS A 1 139 ? -8.426 -10.077 -5.641 1.00 40.66 139 LYS A CA 1
ATOM 1115 C C . LYS A 1 139 ? -6.940 -10.371 -5.481 1.00 40.66 139 LYS A C 1
ATOM 1117 O O . LYS A 1 139 ? -6.590 -11.474 -5.067 1.00 40.66 139 LYS A O 1
ATOM 1122 N N . ILE A 1 140 ? -6.088 -9.435 -5.891 1.00 50.78 140 ILE A N 1
ATOM 1123 C CA . ILE A 1 140 ? -4.675 -9.498 -5.548 1.00 50.78 140 ILE A CA 1
ATOM 1124 C C . ILE A 1 140 ? -4.695 -9.465 -4.027 1.00 50.78 140 ILE A C 1
ATOM 1126 O O . ILE A 1 140 ? -5.121 -8.469 -3.440 1.00 50.78 140 ILE A O 1
ATOM 1130 N N . ASN A 1 141 ? -4.379 -10.596 -3.403 1.00 46.53 141 ASN A N 1
ATOM 1131 C CA . ASN A 1 141 ? -4.199 -10.650 -1.967 1.00 46.53 141 ASN A CA 1
ATOM 1132 C C . ASN A 1 141 ? -2.860 -9.966 -1.719 1.00 46.53 141 ASN A C 1
ATOM 1134 O O . ASN A 1 141 ? -1.813 -10.602 -1.670 1.00 46.53 141 ASN A O 1
ATOM 1138 N N . ILE A 1 142 ? -2.900 -8.638 -1.757 1.00 56.78 142 ILE A N 1
ATOM 1139 C CA . ILE A 1 142 ? -1.783 -7.788 -1.406 1.00 56.78 142 ILE A CA 1
ATOM 1140 C C . ILE A 1 142 ? -1.610 -8.070 0.083 1.00 56.78 142 ILE A C 1
ATOM 1142 O O . ILE A 1 142 ? -2.481 -7.701 0.870 1.00 56.78 142 ILE A O 1
ATOM 1146 N N . GLY A 1 143 ? -0.569 -8.826 0.442 1.00 61.19 143 GLY A N 1
ATOM 1147 C CA . GLY A 1 143 ? -0.156 -8.990 1.831 1.00 61.19 143 GLY A CA 1
ATOM 1148 C C . GLY A 1 143 ? 0.094 -7.632 2.488 1.00 61.19 143 GLY A C 1
ATOM 1149 O O . GLY A 1 143 ? -0.118 -6.579 1.881 1.00 61.19 143 GLY A O 1
ATOM 1150 N N . ASP A 1 144 ? 0.539 -7.632 3.735 1.00 67.69 144 ASP A N 1
ATOM 1151 C CA . ASP A 1 144 ? 0.758 -6.377 4.443 1.00 67.69 144 ASP A CA 1
ATOM 1152 C C . ASP A 1 144 ? 1.894 -5.563 3.799 1.00 67.69 144 ASP A C 1
ATOM 1154 O O . ASP A 1 144 ? 3.071 -5.812 4.023 1.00 67.69 144 ASP A O 1
ATOM 1158 N N . ILE A 1 145 ? 1.543 -4.569 2.979 1.00 74.06 145 ILE A N 1
ATOM 1159 C CA . ILE A 1 145 ? 2.501 -3.658 2.334 1.00 74.06 145 ILE A CA 1
ATOM 1160 C C . ILE A 1 145 ? 3.179 -2.714 3.323 1.00 74.06 145 ILE A C 1
ATOM 1162 O O . ILE A 1 145 ? 4.051 -1.960 2.904 1.00 74.06 145 ILE A O 1
ATOM 1166 N N . THR A 1 146 ? 2.782 -2.711 4.596 1.00 73.19 146 THR A N 1
ATOM 1167 C CA . THR A 1 146 ? 3.492 -1.986 5.656 1.00 73.19 146 THR A CA 1
ATOM 1168 C C . THR A 1 146 ? 4.600 -2.830 6.281 1.00 73.19 146 THR A C 1
ATOM 1170 O O . THR A 1 146 ? 5.499 -2.278 6.910 1.00 73.19 146 THR A O 1
ATOM 1173 N N . ASP A 1 147 ? 4.599 -4.146 6.048 1.00 80.44 147 ASP A N 1
ATOM 1174 C CA . ASP A 1 147 ? 5.666 -5.028 6.494 1.00 80.44 147 ASP A CA 1
ATOM 1175 C C . ASP A 1 147 ? 6.912 -4.880 5.605 1.00 80.44 147 ASP A C 1
ATOM 1177 O O . ASP A 1 147 ? 6.867 -5.025 4.379 1.00 80.44 147 ASP A O 1
ATOM 1181 N N . MET A 1 148 ? 8.047 -4.585 6.236 1.00 84.62 148 MET A N 1
ATOM 1182 C CA . MET A 1 148 ? 9.312 -4.308 5.552 1.00 84.62 148 MET A CA 1
ATOM 1183 C C . MET A 1 148 ? 9.847 -5.525 4.785 1.00 84.62 148 MET A C 1
ATOM 1185 O O . MET A 1 148 ? 10.425 -5.364 3.705 1.00 84.62 148 MET A O 1
ATOM 1189 N N . ASP A 1 149 ? 9.668 -6.734 5.322 1.00 82.19 149 ASP A N 1
ATOM 1190 C CA . ASP A 1 149 ? 10.150 -7.959 4.687 1.00 82.19 149 ASP A CA 1
ATOM 1191 C C . ASP A 1 149 ? 9.277 -8.317 3.477 1.00 82.19 149 ASP A C 1
ATOM 1193 O O . ASP A 1 149 ? 9.808 -8.661 2.417 1.00 82.19 149 ASP A O 1
ATOM 1197 N N . TYR A 1 150 ? 7.958 -8.138 3.580 1.00 82.19 150 TYR A N 1
ATOM 1198 C CA . TYR A 1 150 ? 7.030 -8.307 2.463 1.00 82.19 150 TYR A CA 1
ATOM 1199 C C . TYR A 1 150 ? 7.283 -7.280 1.349 1.00 82.19 150 TYR A C 1
ATOM 1201 O O . TYR A 1 150 ? 7.345 -7.640 0.171 1.00 82.19 150 TYR A O 1
ATOM 1209 N N . GLN A 1 151 ? 7.515 -6.009 1.695 1.00 86.88 151 GLN A N 1
ATOM 1210 C CA . GLN A 1 151 ? 7.937 -4.987 0.730 1.00 86.88 151 GLN A CA 1
ATOM 1211 C C . GLN A 1 151 ? 9.236 -5.384 0.017 1.00 86.88 151 GLN A C 1
ATOM 1213 O O . GLN A 1 151 ? 9.311 -5.335 -1.213 1.00 86.88 151 GLN A O 1
ATOM 1218 N N . TYR A 1 152 ? 10.258 -5.801 0.774 1.00 89.69 152 TYR A N 1
ATOM 1219 C CA . TYR A 1 152 ? 11.536 -6.217 0.202 1.00 89.69 152 TYR A CA 1
ATOM 1220 C C . TYR A 1 152 ? 11.382 -7.435 -0.714 1.00 89.69 152 TYR A C 1
ATOM 1222 O O . TYR A 1 152 ? 12.014 -7.485 -1.771 1.00 89.69 152 TYR A O 1
ATOM 1230 N N . GLN A 1 153 ? 10.517 -8.387 -0.355 1.00 86.25 153 GLN A N 1
ATOM 1231 C CA . GLN A 1 153 ? 10.200 -9.539 -1.193 1.00 86.25 153 GLN A CA 1
ATOM 1232 C C . GLN A 1 153 ? 9.609 -9.102 -2.539 1.00 86.25 153 GLN A C 1
ATOM 1234 O O . GLN A 1 153 ? 10.091 -9.545 -3.579 1.00 86.25 153 GLN A O 1
ATOM 1239 N N . LEU A 1 154 ? 8.624 -8.198 -2.536 1.00 85.81 154 LEU A N 1
ATOM 1240 C CA . LEU A 1 154 ? 8.007 -7.683 -3.764 1.00 85.81 154 LEU A CA 1
ATOM 1241 C C . LEU A 1 154 ? 9.008 -6.919 -4.641 1.00 85.81 154 LEU A C 1
ATOM 1243 O O . LEU A 1 154 ? 9.029 -7.091 -5.861 1.00 85.81 154 LEU A O 1
ATOM 1247 N N . ILE A 1 155 ? 9.852 -6.084 -4.026 1.00 90.00 155 ILE A N 1
ATOM 1248 C CA . ILE A 1 155 ? 10.911 -5.351 -4.730 1.00 90.00 155 ILE A CA 1
ATOM 1249 C C . ILE A 1 155 ? 11.905 -6.334 -5.357 1.00 90.00 155 ILE A C 1
ATOM 1251 O O . ILE A 1 155 ? 12.221 -6.211 -6.541 1.00 90.00 155 ILE A O 1
ATOM 1255 N N . SER A 1 156 ? 12.365 -7.325 -4.592 1.00 86.31 156 SER A N 1
ATOM 1256 C CA . SER A 1 156 ? 13.312 -8.342 -5.062 1.00 86.31 156 SER A CA 1
ATOM 1257 C C . SER A 1 156 ? 12.726 -9.158 -6.210 1.00 86.31 156 SER A C 1
ATOM 1259 O O . SER A 1 156 ? 13.374 -9.314 -7.240 1.00 86.31 156 SER A O 1
ATOM 1261 N N . GLU A 1 157 ? 11.471 -9.597 -6.093 1.00 83.56 157 GLU A N 1
ATOM 1262 C CA . GLU A 1 157 ? 10.779 -10.336 -7.149 1.00 83.56 157 GLU A CA 1
ATOM 1263 C C . GLU A 1 157 ? 10.642 -9.501 -8.431 1.00 83.56 157 GLU A C 1
ATOM 1265 O O . GLU A 1 157 ? 10.860 -10.001 -9.538 1.00 83.56 157 GLU A O 1
ATOM 1270 N N . TYR A 1 158 ? 10.317 -8.212 -8.313 1.00 84.75 158 TYR A N 1
ATOM 1271 C CA . TYR A 1 158 ? 10.277 -7.320 -9.467 1.00 84.75 158 TYR A CA 1
ATOM 1272 C C . TYR A 1 158 ? 11.656 -7.173 -10.121 1.00 84.75 158 TYR A C 1
ATOM 1274 O O . TYR A 1 158 ? 11.763 -7.226 -11.351 1.00 84.75 158 TYR A O 1
ATOM 1282 N N . LEU A 1 159 ? 12.710 -7.000 -9.322 1.00 86.12 159 LEU A N 1
ATOM 1283 C CA . LEU A 1 159 ? 14.073 -6.854 -9.823 1.00 86.12 159 LEU A CA 1
ATOM 1284 C C . LEU A 1 159 ? 14.557 -8.126 -10.514 1.00 86.12 159 LEU A C 1
ATOM 1286 O O . LEU A 1 159 ? 15.029 -8.033 -11.642 1.00 86.12 159 LEU A O 1
ATOM 1290 N N . ASP A 1 160 ? 14.354 -9.296 -9.914 1.00 80.88 160 ASP A N 1
ATOM 1291 C CA . ASP A 1 160 ? 14.735 -10.589 -10.492 1.00 80.88 160 ASP A CA 1
ATOM 1292 C C . ASP A 1 160 ? 14.024 -10.870 -11.823 1.00 80.88 160 ASP A C 1
ATOM 1294 O O . ASP A 1 160 ? 14.589 -11.483 -12.733 1.00 80.88 160 ASP A O 1
ATOM 1298 N N . ASN A 1 161 ? 12.781 -10.406 -11.965 1.00 76.25 161 ASN A N 1
ATOM 1299 C CA . ASN A 1 161 ? 12.000 -10.609 -13.182 1.00 76.25 161 ASN A CA 1
ATOM 1300 C C . ASN A 1 161 ? 12.378 -9.655 -14.326 1.00 76.25 161 ASN A C 1
ATOM 1302 O O . ASN A 1 161 ? 12.207 -10.013 -15.496 1.00 76.25 161 ASN A O 1
ATOM 1306 N N . ASN A 1 162 ? 12.858 -8.447 -14.016 1.00 79.00 162 ASN A N 1
ATOM 1307 C CA . ASN A 1 162 ? 13.039 -7.372 -15.001 1.00 79.00 162 ASN A CA 1
ATOM 1308 C C . ASN A 1 162 ? 14.499 -6.951 -15.202 1.00 79.00 162 ASN A C 1
ATOM 1310 O O . ASN A 1 162 ? 14.814 -6.292 -16.194 1.00 79.00 162 ASN A O 1
ATOM 1314 N N . PHE A 1 163 ? 15.399 -7.314 -14.296 1.00 80.38 163 PHE A N 1
ATOM 1315 C CA . PHE A 1 163 ? 16.783 -6.862 -14.285 1.00 80.38 163 PHE A CA 1
ATOM 1316 C C . PHE A 1 163 ?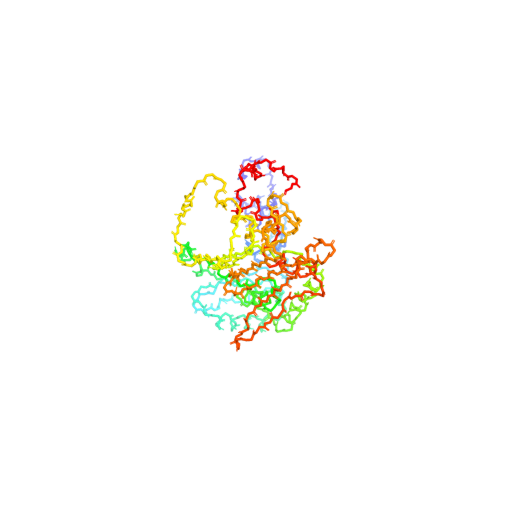 17.726 -7.999 -13.901 1.00 80.38 163 PHE A C 1
ATOM 1318 O O . PHE A 1 163 ? 17.351 -8.999 -13.301 1.00 80.38 163 PHE A O 1
ATOM 1325 N N . VAL A 1 164 ? 18.996 -7.831 -14.255 1.00 76.69 164 VAL A N 1
ATOM 1326 C CA . VAL A 1 164 ? 20.068 -8.728 -13.814 1.00 76.69 164 VAL A CA 1
ATOM 1327 C C . VAL A 1 164 ? 20.873 -7.989 -12.763 1.00 76.69 164 VAL A C 1
ATOM 1329 O O . VAL A 1 164 ? 21.814 -7.266 -13.109 1.00 76.69 164 VAL A O 1
ATOM 1332 N N . VAL A 1 165 ? 20.447 -8.147 -11.511 1.00 79.19 165 VAL A N 1
ATOM 1333 C CA . VAL A 1 165 ? 20.992 -7.477 -10.325 1.00 79.19 165 VAL A CA 1
ATOM 1334 C C . VAL A 1 165 ? 21.880 -8.455 -9.554 1.00 79.19 165 VAL A C 1
ATOM 1336 O O . VAL A 1 165 ? 21.570 -9.641 -9.457 1.00 79.19 165 VAL A O 1
ATOM 1339 N N . ASP A 1 166 ? 23.023 -7.984 -9.064 1.00 80.88 166 ASP A N 1
ATOM 1340 C CA . ASP A 1 166 ? 23.909 -8.759 -8.196 1.00 80.88 166 ASP A CA 1
ATOM 1341 C C . ASP A 1 166 ? 23.461 -8.703 -6.722 1.00 80.88 166 ASP A C 1
ATOM 1343 O O . ASP A 1 166 ? 22.729 -7.803 -6.308 1.00 80.88 166 ASP A O 1
ATOM 1347 N N . GLU A 1 167 ? 23.915 -9.670 -5.921 1.00 82.38 167 GLU A N 1
ATOM 1348 C CA . GLU A 1 167 ? 23.540 -9.783 -4.505 1.00 82.38 167 GLU A CA 1
ATOM 1349 C C . GLU A 1 167 ? 23.954 -8.558 -3.673 1.00 82.38 167 GLU A C 1
ATOM 1351 O O . GLU A 1 167 ? 23.218 -8.160 -2.773 1.00 82.38 167 GLU A O 1
ATOM 1356 N N . GLU A 1 168 ? 25.085 -7.912 -3.984 1.00 86.56 168 GLU A N 1
ATOM 1357 C CA . GLU A 1 168 ? 25.538 -6.711 -3.267 1.00 86.56 168 GLU A CA 1
ATOM 1358 C C . GLU A 1 168 ? 24.575 -5.537 -3.502 1.00 86.56 168 GLU A C 1
ATOM 1360 O O . GLU A 1 168 ? 24.227 -4.803 -2.574 1.00 86.56 168 GLU A O 1
ATOM 1365 N N . THR A 1 169 ? 24.100 -5.374 -4.737 1.00 86.62 169 THR A N 1
ATOM 1366 C CA . THR A 1 169 ? 23.094 -4.368 -5.081 1.00 86.62 169 THR A CA 1
ATOM 1367 C C . THR A 1 169 ? 21.744 -4.664 -4.418 1.00 86.62 169 THR A C 1
ATOM 1369 O O . THR A 1 169 ? 21.116 -3.736 -3.908 1.00 86.62 169 THR A O 1
ATOM 1372 N N . LEU A 1 170 ? 21.308 -5.929 -4.353 1.00 87.56 170 LEU A N 1
ATOM 1373 C CA . LEU A 1 170 ? 20.079 -6.308 -3.636 1.00 87.56 170 LEU A CA 1
ATOM 1374 C C . LEU A 1 170 ? 20.159 -5.979 -2.138 1.00 87.56 170 LEU A C 1
ATOM 1376 O O . LEU A 1 170 ? 19.205 -5.434 -1.583 1.00 87.56 170 LEU A O 1
ATOM 1380 N N . LEU A 1 171 ? 21.311 -6.220 -1.503 1.00 89.31 171 LEU A N 1
ATOM 1381 C CA . LEU A 1 171 ? 21.541 -5.846 -0.104 1.00 89.31 171 LEU A CA 1
ATOM 1382 C C . LEU A 1 171 ? 21.417 -4.333 0.110 1.00 89.31 171 LEU A C 1
ATOM 1384 O O . LEU A 1 171 ? 20.698 -3.904 1.007 1.00 89.31 171 LEU A O 1
ATOM 1388 N N . LYS A 1 172 ? 22.017 -3.514 -0.762 1.00 92.31 172 LYS A N 1
ATOM 1389 C CA . LYS A 1 172 ? 21.876 -2.046 -0.686 1.00 92.31 172 LYS A CA 1
ATOM 1390 C C . LYS A 1 172 ? 20.425 -1.593 -0.841 1.00 92.31 172 LYS A C 1
ATOM 1392 O O . LYS A 1 172 ? 20.001 -0.651 -0.182 1.00 92.31 172 LYS A O 1
ATOM 1397 N N . ILE A 1 173 ? 19.655 -2.249 -1.708 1.00 91.44 173 ILE A N 1
ATOM 1398 C CA . ILE A 1 173 ? 18.226 -1.955 -1.885 1.00 91.44 173 ILE A CA 1
ATOM 1399 C C . ILE A 1 173 ? 17.438 -2.332 -0.627 1.00 91.44 173 ILE A C 1
ATOM 1401 O O . ILE A 1 173 ? 16.542 -1.584 -0.233 1.00 91.44 173 ILE A O 1
ATOM 1405 N N . LYS A 1 174 ? 17.795 -3.440 0.034 1.00 91.12 174 LYS A N 1
ATOM 1406 C CA . LYS A 1 174 ? 17.224 -3.813 1.332 1.00 91.12 174 LYS A CA 1
ATOM 1407 C C . LYS A 1 174 ? 17.468 -2.731 2.381 1.00 91.12 174 LYS A C 1
ATOM 1409 O O . LYS A 1 174 ? 16.525 -2.333 3.060 1.00 91.12 174 LYS A O 1
ATOM 1414 N N . ASP A 1 175 ? 18.702 -2.241 2.469 1.00 92.50 175 ASP A N 1
ATOM 1415 C CA . ASP A 1 175 ? 19.084 -1.195 3.421 1.00 92.50 175 ASP A CA 1
ATOM 1416 C C . ASP A 1 175 ? 18.327 0.112 3.149 1.00 92.50 175 ASP A C 1
ATOM 1418 O O . ASP A 1 175 ? 17.769 0.697 4.070 1.00 92.50 175 ASP A O 1
ATOM 1422 N N . ILE A 1 176 ? 18.188 0.518 1.880 1.00 92.44 176 ILE A N 1
ATOM 1423 C CA . ILE A 1 176 ? 17.379 1.689 1.504 1.00 92.44 176 ILE A CA 1
ATOM 1424 C C . ILE A 1 176 ? 15.909 1.500 1.904 1.00 92.44 176 ILE A C 1
ATOM 1426 O O . ILE A 1 176 ? 15.296 2.433 2.422 1.00 92.44 176 ILE A O 1
ATOM 1430 N N . ASN A 1 177 ? 15.329 0.315 1.671 1.00 92.06 177 ASN A N 1
ATOM 1431 C CA . ASN A 1 177 ? 13.945 0.043 2.064 1.00 92.06 177 ASN A CA 1
ATOM 1432 C C . ASN A 1 177 ? 13.773 0.165 3.582 1.00 92.06 177 ASN A C 1
ATOM 1434 O O . ASN A 1 177 ? 12.814 0.776 4.053 1.00 92.06 177 ASN A O 1
ATOM 1438 N N . LYS A 1 178 ? 14.728 -0.374 4.341 1.00 89.81 178 LYS A N 1
ATOM 1439 C CA . LYS A 1 178 ? 14.747 -0.278 5.796 1.00 89.81 178 LYS A CA 1
ATOM 1440 C C . LYS A 1 178 ? 14.846 1.171 6.268 1.00 89.81 178 LYS A C 1
ATOM 1442 O O . LYS A 1 178 ? 13.976 1.618 7.008 1.00 89.81 178 LYS A O 1
ATOM 1447 N N . ASP A 1 179 ? 15.841 1.909 5.785 1.00 90.25 179 ASP A N 1
ATOM 1448 C CA . ASP A 1 179 ? 16.072 3.302 6.167 1.00 90.25 179 ASP A CA 1
ATOM 1449 C C . ASP A 1 179 ? 14.846 4.177 5.874 1.00 90.25 179 ASP A C 1
ATOM 1451 O O . ASP A 1 179 ? 14.502 5.059 6.657 1.00 90.25 179 ASP A O 1
ATOM 1455 N N . LEU A 1 180 ? 14.154 3.943 4.756 1.00 88.62 180 LEU A N 1
ATOM 1456 C CA . LEU A 1 180 ? 12.931 4.675 4.433 1.00 88.62 180 LEU A CA 1
ATOM 1457 C C . LEU A 1 180 ? 11.799 4.361 5.412 1.00 88.62 180 LEU A C 1
ATOM 1459 O O . LEU A 1 180 ? 11.163 5.300 5.882 1.00 88.62 180 LEU A O 1
ATOM 1463 N N . ASN A 1 181 ? 11.570 3.087 5.743 1.00 85.06 181 ASN A N 1
ATOM 1464 C CA . ASN A 1 181 ? 10.542 2.697 6.712 1.00 85.06 181 ASN A CA 1
ATOM 1465 C C . ASN A 1 181 ? 10.841 3.240 8.116 1.00 85.06 181 ASN A C 1
ATOM 1467 O O . ASN A 1 181 ? 9.929 3.724 8.777 1.00 85.06 181 ASN A O 1
ATOM 1471 N N . ASP A 1 182 ? 12.109 3.251 8.534 1.00 84.06 182 ASP A N 1
ATOM 1472 C CA . ASP A 1 182 ? 12.528 3.804 9.829 1.00 84.06 182 ASP A CA 1
ATOM 1473 C C . ASP A 1 182 ? 12.294 5.329 9.920 1.00 84.06 182 ASP A C 1
ATOM 1475 O O . ASP A 1 182 ? 12.107 5.875 11.008 1.00 84.06 182 ASP A O 1
ATOM 1479 N N . ASN A 1 183 ? 12.282 6.029 8.779 1.00 83.44 183 ASN A N 1
ATOM 1480 C CA . ASN A 1 183 ? 12.000 7.465 8.695 1.00 83.44 183 ASN A CA 1
ATOM 1481 C C . ASN A 1 183 ? 10.507 7.796 8.517 1.00 83.44 183 ASN A C 1
ATOM 1483 O O . ASN A 1 183 ? 10.141 8.978 8.545 1.00 83.44 183 ASN A O 1
ATOM 1487 N N . LEU A 1 184 ? 9.640 6.800 8.310 1.00 75.81 184 LEU A N 1
ATOM 1488 C CA . LEU A 1 184 ? 8.203 7.038 8.230 1.00 75.81 184 LEU A CA 1
ATOM 1489 C C . LEU A 1 184 ? 7.644 7.290 9.642 1.00 75.81 184 LEU A C 1
ATOM 1491 O O . LEU A 1 184 ? 7.959 6.553 10.576 1.00 75.81 184 LEU A O 1
ATOM 1495 N N . PRO A 1 185 ? 6.806 8.325 9.834 1.00 68.44 185 PRO A N 1
ATOM 1496 C CA . PRO A 1 185 ? 6.097 8.494 11.096 1.00 68.44 185 PRO A CA 1
ATOM 1497 C C . PRO A 1 185 ? 5.187 7.282 11.337 1.00 68.44 185 PRO A C 1
ATOM 1499 O O . PRO A 1 185 ? 4.578 6.788 10.388 1.00 68.44 185 PRO A O 1
ATOM 1502 N N . GLU A 1 186 ? 5.056 6.828 12.592 1.00 60.31 186 GLU A N 1
ATOM 1503 C CA . GLU A 1 186 ? 4.057 5.808 12.945 1.00 60.31 186 GLU A CA 1
ATOM 1504 C C . GLU A 1 186 ? 2.685 6.248 12.410 1.00 60.31 186 GLU A C 1
ATOM 1506 O O . GLU A 1 186 ? 2.168 7.294 12.812 1.00 60.31 186 GLU A O 1
ATOM 1511 N N . GLU A 1 187 ? 2.091 5.471 11.497 1.00 55.59 187 GLU A N 1
ATOM 1512 C CA . GLU A 1 187 ? 0.733 5.748 11.035 1.00 55.59 187 GLU A CA 1
ATOM 1513 C C . GLU A 1 187 ? -0.219 5.684 12.241 1.00 55.59 187 GLU A C 1
ATOM 1515 O O . GLU A 1 187 ? -0.347 4.656 12.909 1.00 55.59 187 GLU A O 1
ATOM 1520 N N . GLU A 1 188 ? -0.907 6.792 12.541 1.00 53.72 188 GLU A N 1
ATOM 1521 C CA . GLU A 1 188 ? -1.886 6.831 13.637 1.00 53.72 188 GLU A CA 1
ATOM 1522 C C . GLU A 1 188 ? -3.096 5.912 13.370 1.00 53.72 188 GLU A C 1
ATOM 1524 O O . GLU A 1 188 ? -3.792 5.529 14.314 1.00 53.72 188 GLU A O 1
ATOM 1529 N N . VAL A 1 189 ? -3.342 5.543 12.104 1.00 54.38 189 VAL A N 1
ATOM 1530 C CA . VAL A 1 189 ? -4.454 4.690 11.659 1.00 54.38 189 VAL A CA 1
ATOM 1531 C C . VAL A 1 189 ? -4.019 3.862 10.445 1.00 54.38 189 VAL A C 1
ATOM 1533 O O . VAL A 1 189 ? -3.670 4.437 9.414 1.00 54.38 189 VAL A O 1
ATOM 1536 N N . HIS A 1 190 ? -4.101 2.528 10.533 1.00 56.91 190 HIS A N 1
ATOM 1537 C CA . HIS A 1 190 ? -3.881 1.654 9.377 1.00 56.91 190 HIS A CA 1
ATOM 1538 C C . HIS A 1 190 ? -4.922 1.955 8.282 1.00 56.91 190 HIS A C 1
ATOM 1540 O O . HIS A 1 190 ? -6.125 2.037 8.538 1.00 56.91 190 HIS A O 1
ATOM 1546 N N . ARG A 1 191 ? -4.484 2.138 7.034 1.00 55.47 191 ARG A N 1
ATOM 1547 C CA . ARG A 1 191 ? -5.392 2.366 5.894 1.00 55.47 191 ARG A CA 1
ATOM 1548 C C . ARG A 1 191 ? -5.929 1.035 5.353 1.00 55.47 191 ARG A C 1
ATOM 1550 O O . ARG A 1 191 ? -5.259 0.014 5.431 1.00 55.47 191 ARG A O 1
ATOM 1557 N N . ASN A 1 192 ? -7.133 1.046 4.770 1.00 61.84 192 ASN A N 1
ATOM 1558 C CA . ASN A 1 192 ? -7.812 -0.137 4.205 1.00 61.84 192 ASN A CA 1
ATOM 1559 C C . ASN A 1 192 ? -8.103 -1.280 5.200 1.00 61.84 192 ASN A C 1
ATOM 1561 O O . ASN A 1 192 ? -8.136 -2.448 4.811 1.00 61.84 192 ASN A O 1
ATOM 1565 N N . ILE A 1 193 ? -8.371 -0.966 6.469 1.00 65.50 193 ILE A N 1
ATOM 1566 C CA . ILE A 1 193 ? -8.823 -1.970 7.439 1.00 65.50 193 ILE A CA 1
ATOM 1567 C C . ILE A 1 193 ? -10.205 -2.485 7.023 1.00 65.50 193 ILE A C 1
ATOM 1569 O O . ILE A 1 193 ? -11.191 -1.747 7.058 1.00 65.50 193 ILE A O 1
ATOM 1573 N N . ASN A 1 194 ? -10.291 -3.770 6.679 1.00 77.44 194 ASN A N 1
ATOM 1574 C CA . ASN A 1 194 ? -11.562 -4.462 6.528 1.00 77.44 194 ASN A CA 1
ATOM 1575 C C . ASN A 1 194 ? -11.834 -5.277 7.791 1.00 77.44 194 ASN A C 1
ATOM 1577 O O . ASN A 1 194 ? -11.126 -6.243 8.086 1.00 77.44 194 ASN A O 1
ATOM 1581 N N . TRP A 1 195 ? -12.866 -4.883 8.531 1.00 88.81 195 TRP A N 1
ATOM 1582 C CA . TRP A 1 195 ? -13.269 -5.572 9.744 1.00 88.81 195 TRP A CA 1
ATOM 1583 C C . TRP A 1 195 ? -14.759 -5.896 9.741 1.00 88.81 195 TRP A C 1
ATOM 1585 O O . TRP A 1 195 ? -15.582 -5.184 9.165 1.00 88.81 195 TRP A O 1
ATOM 1595 N N . LYS A 1 196 ? -15.115 -6.994 10.408 1.00 90.81 196 LYS A N 1
ATOM 1596 C CA . LYS A 1 196 ? -16.503 -7.424 10.610 1.00 90.81 196 LYS A CA 1
ATOM 1597 C C . LYS A 1 196 ? -16.711 -7.857 12.052 1.00 90.81 196 LYS A C 1
ATOM 1599 O O . LYS A 1 196 ? -15.850 -8.476 12.672 1.00 90.81 196 LYS A O 1
ATOM 1604 N N . ILE A 1 197 ? -17.889 -7.569 12.586 1.00 92.88 197 ILE A N 1
ATOM 1605 C CA . ILE A 1 197 ? -18.267 -8.001 13.932 1.00 92.88 197 ILE A CA 1
ATOM 1606 C C . ILE A 1 197 ? -18.746 -9.444 13.836 1.00 92.88 197 ILE A C 1
ATOM 1608 O O . ILE A 1 197 ? -19.629 -9.741 13.037 1.00 92.88 197 ILE A O 1
ATOM 1612 N N . LYS A 1 198 ? -18.187 -10.335 14.656 1.00 95.19 198 LYS A N 1
ATOM 1613 C CA . LYS A 1 198 ? -18.648 -11.725 14.771 1.00 95.19 198 LYS A CA 1
ATOM 1614 C C . LYS A 1 198 ? -19.694 -11.866 15.867 1.00 95.19 198 LYS A C 1
ATOM 1616 O O . LYS A 1 198 ? -20.754 -12.439 15.646 1.00 95.19 198 LYS A O 1
ATOM 1621 N N . LYS A 1 199 ? -19.422 -11.318 17.053 1.00 97.25 199 LYS A N 1
ATOM 1622 C CA . LYS A 1 199 ? -20.286 -11.492 18.227 1.00 97.25 199 LYS A CA 1
ATOM 1623 C C . LYS A 1 199 ? -20.270 -10.258 19.116 1.00 97.25 199 LYS A C 1
ATOM 1625 O O . LYS A 1 199 ? -19.217 -9.659 19.313 1.00 97.25 199 LYS A O 1
ATOM 1630 N N . PHE A 1 200 ? -21.418 -9.908 19.681 1.00 97.88 200 PHE A N 1
ATOM 1631 C CA . PHE A 1 200 ? -21.562 -8.822 20.643 1.00 97.88 200 PHE A CA 1
ATOM 1632 C C . PHE A 1 200 ? -22.372 -9.285 21.853 1.00 97.88 200 PHE A C 1
ATOM 1634 O O . PHE A 1 200 ? -23.498 -9.752 21.719 1.00 97.88 200 PHE A O 1
ATOM 1641 N N . GLU A 1 201 ? -21.796 -9.154 23.039 1.00 98.31 201 GLU A N 1
ATOM 1642 C CA . GLU A 1 201 ? -22.397 -9.535 24.315 1.00 98.31 201 GLU A CA 1
ATOM 1643 C C . GLU A 1 201 ? -22.470 -8.297 25.203 1.00 98.31 201 GLU A C 1
ATOM 1645 O O . GLU A 1 201 ? -21.489 -7.564 25.317 1.00 98.31 201 GLU A O 1
ATOM 1650 N N . PHE A 1 202 ? -23.610 -8.029 25.836 1.00 98.19 202 PHE A N 1
ATOM 1651 C CA . PHE A 1 202 ? -23.756 -6.840 26.671 1.00 98.19 202 PHE A CA 1
ATOM 1652 C C . PHE A 1 202 ? -24.834 -6.982 27.748 1.00 98.19 202 PHE A C 1
ATOM 1654 O O . PHE A 1 202 ? -25.811 -7.719 27.618 1.00 98.19 202 PHE A O 1
ATOM 1661 N N . SER A 1 203 ? -24.646 -6.261 28.850 1.00 98.12 203 SER A N 1
ATOM 1662 C CA . SER A 1 203 ? -25.516 -6.289 30.025 1.00 98.12 203 SER A CA 1
ATOM 1663 C C . SER A 1 203 ? -25.671 -4.899 30.621 1.00 98.12 203 SER A C 1
ATOM 1665 O O . SER A 1 203 ? -24.683 -4.180 30.764 1.00 98.12 203 SER A O 1
ATOM 1667 N N . ASN A 1 204 ? -26.892 -4.561 31.038 1.00 97.19 204 ASN A N 1
ATOM 1668 C CA . ASN A 1 204 ? -27.237 -3.364 31.810 1.00 97.19 204 ASN A CA 1
ATOM 1669 C C . ASN A 1 204 ? -26.861 -2.029 31.136 1.00 97.19 204 ASN A C 1
ATOM 1671 O O . ASN A 1 204 ? -26.587 -1.038 31.815 1.00 97.19 204 ASN A O 1
ATOM 1675 N N . MET A 1 205 ? -26.864 -1.990 29.801 1.00 95.75 205 MET A N 1
ATOM 1676 C CA . MET A 1 205 ? -26.629 -0.776 29.013 1.00 95.75 205 MET A CA 1
ATOM 1677 C C . MET A 1 205 ? -27.954 -0.177 28.531 1.00 95.75 205 MET A C 1
ATOM 1679 O O . MET A 1 205 ? -28.787 -0.873 27.954 1.00 95.75 205 MET A O 1
ATOM 1683 N N . PHE A 1 206 ? -28.143 1.125 28.726 1.00 94.12 206 PHE A N 1
ATOM 1684 C CA . PHE A 1 206 ? -29.365 1.861 28.407 1.00 94.12 206 PHE A CA 1
ATOM 1685 C C . PHE A 1 206 ? -30.614 1.199 29.015 1.00 94.12 206 PHE A C 1
ATOM 1687 O O . PHE A 1 206 ? -30.718 1.073 30.232 1.00 94.12 206 PHE A O 1
ATOM 1694 N N . SER A 1 207 ? -31.573 0.787 28.182 1.00 92.44 207 SER A N 1
ATOM 1695 C CA . SER A 1 207 ? -32.790 0.083 28.592 1.00 92.44 207 SER A CA 1
ATOM 1696 C C . SER A 1 207 ? -32.626 -1.437 28.686 1.00 92.44 207 SER A C 1
ATOM 1698 O O . SER A 1 207 ? -33.552 -2.107 29.140 1.00 92.44 207 SER A O 1
ATOM 1700 N N . TYR A 1 208 ? -31.480 -1.995 28.286 1.00 94.38 208 TYR A N 1
ATOM 1701 C CA . TYR A 1 208 ? -31.270 -3.439 28.285 1.00 94.38 208 TYR A CA 1
ATOM 1702 C C . TYR A 1 208 ? -30.969 -3.980 29.685 1.00 94.38 208 TYR A C 1
ATOM 1704 O O . TYR A 1 208 ? -30.347 -3.308 30.515 1.00 94.38 208 TYR A O 1
ATOM 1712 N N . GLY A 1 209 ? -31.429 -5.209 29.931 1.00 94.56 209 GLY A N 1
ATOM 1713 C CA . GLY A 1 209 ? -31.111 -6.005 31.116 1.00 94.56 209 GLY A CA 1
ATOM 1714 C C . GLY A 1 209 ? -29.805 -6.783 30.953 1.00 94.56 209 GLY A C 1
ATOM 1715 O O . GLY A 1 209 ? -28.912 -6.365 30.220 1.00 94.56 209 GLY A O 1
ATOM 1716 N N . GLU A 1 210 ? -29.685 -7.916 31.632 1.00 97.00 210 GLU A N 1
ATOM 1717 C CA . GLU A 1 210 ? -28.468 -8.739 31.651 1.00 97.00 210 GLU A CA 1
ATOM 1718 C C . GLU A 1 210 ? -28.453 -9.781 30.522 1.00 97.00 210 GLU A C 1
ATOM 1720 O O 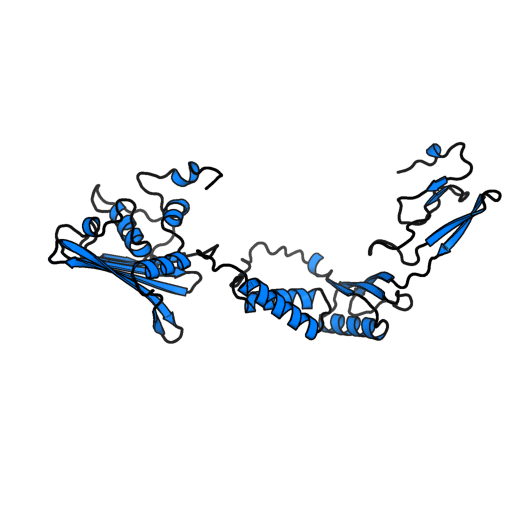. GLU A 1 210 ? -29.505 -10.193 30.040 1.00 97.00 210 GLU A O 1
ATOM 1725 N N . ASN A 1 211 ? -27.252 -10.234 30.150 1.00 96.25 211 ASN A N 1
ATOM 1726 C CA . ASN A 1 211 ? -26.995 -11.389 29.279 1.00 96.25 211 ASN A CA 1
ATOM 1727 C C . ASN A 1 211 ? -27.571 -11.288 27.854 1.00 96.25 211 ASN A C 1
ATOM 1729 O O . ASN A 1 211 ? -28.026 -12.283 27.292 1.00 96.25 211 ASN A O 1
ATOM 1733 N N . ASN A 1 212 ? -27.530 -10.102 27.241 1.00 96.50 212 ASN A N 1
ATOM 1734 C CA . ASN A 1 212 ? -27.899 -9.945 25.833 1.00 96.50 212 ASN A CA 1
ATOM 1735 C C . ASN A 1 212 ? -26.736 -10.400 24.949 1.00 96.50 212 ASN A C 1
ATOM 1737 O O . ASN A 1 212 ? -25.586 -10.030 25.195 1.00 96.50 212 ASN A O 1
ATOM 1741 N N . ILE A 1 213 ? -27.037 -11.176 23.909 1.00 96.25 213 ILE A N 1
ATOM 1742 C CA . ILE A 1 213 ? -26.050 -11.711 22.969 1.00 96.25 213 ILE A CA 1
ATOM 1743 C C . ILE A 1 213 ? -26.584 -11.548 21.552 1.00 96.25 213 ILE A C 1
ATOM 1745 O O . ILE A 1 213 ? -27.729 -11.897 21.268 1.00 96.25 213 ILE A O 1
ATOM 1749 N N . ILE A 1 214 ? -25.732 -11.051 20.663 1.00 94.38 214 ILE A N 1
ATOM 1750 C CA . ILE A 1 214 ? -25.953 -11.030 19.223 1.00 94.38 214 ILE A CA 1
ATOM 1751 C C . ILE A 1 214 ? -24.796 -11.760 18.566 1.00 94.38 214 ILE A C 1
ATOM 1753 O O . ILE A 1 214 ? -23.635 -11.384 18.726 1.00 94.38 214 ILE A O 1
ATOM 1757 N N . ASP A 1 215 ? -25.131 -12.803 17.823 1.00 94.25 215 ASP A N 1
ATOM 1758 C CA . ASP A 1 215 ? -24.193 -13.522 16.981 1.00 94.25 215 ASP A CA 1
ATOM 1759 C C . ASP A 1 215 ? -24.436 -13.120 15.525 1.00 94.25 215 ASP A C 1
ATOM 1761 O O . ASP A 1 215 ? -25.433 -13.509 14.915 1.00 94.25 215 ASP A O 1
ATOM 1765 N N . PHE A 1 216 ? -23.537 -12.295 14.992 1.00 91.69 216 PHE A N 1
ATOM 1766 C CA . PHE A 1 216 ? -23.617 -11.792 13.625 1.00 91.69 216 PHE A CA 1
ATOM 1767 C C . PHE A 1 216 ? -23.205 -12.849 12.601 1.00 91.69 216 PHE A C 1
ATOM 1769 O O . PHE A 1 216 ? -23.547 -12.710 11.432 1.00 91.69 216 PHE A O 1
ATOM 1776 N N . THR A 1 217 ? -22.525 -13.924 13.013 1.00 90.19 217 THR A N 1
ATOM 1777 C CA . THR A 1 217 ? -22.134 -15.006 12.093 1.00 90.19 217 THR A CA 1
ATOM 1778 C C . THR A 1 217 ? -23.333 -15.816 11.597 1.00 90.19 217 THR A C 1
ATOM 1780 O O . THR A 1 217 ? -23.284 -16.397 10.516 1.00 90.19 217 THR A O 1
ATOM 1783 N N . ASN A 1 218 ? -24.441 -15.784 12.342 1.00 86.88 218 ASN A N 1
ATOM 1784 C CA . ASN A 1 218 ? -25.709 -16.403 11.954 1.00 86.88 218 ASN A CA 1
ATOM 1785 C C . ASN A 1 218 ? -26.564 -15.505 11.042 1.00 86.88 218 ASN A C 1
ATOM 1787 O O . ASN A 1 218 ? -27.640 -15.916 10.605 1.00 86.88 218 ASN A O 1
ATOM 1791 N N . LEU A 1 219 ? -26.126 -14.271 10.777 1.00 85.94 219 LEU A N 1
ATOM 1792 C CA . LEU A 1 219 ? -26.860 -13.285 9.992 1.00 85.94 219 LEU A CA 1
ATOM 1793 C C . LEU A 1 219 ? -26.256 -13.177 8.588 1.00 85.94 219 LEU A C 1
ATOM 1795 O O . LEU A 1 219 ? -25.072 -12.899 8.436 1.00 85.94 219 LEU A O 1
ATOM 1799 N N . ASN A 1 220 ? -27.084 -13.348 7.555 1.00 81.38 220 ASN A N 1
ATOM 1800 C CA . ASN A 1 220 ? -26.664 -13.242 6.158 1.00 81.38 220 ASN A CA 1
ATOM 1801 C C . ASN A 1 220 ? -27.542 -12.240 5.401 1.00 81.38 220 ASN A C 1
ATOM 1803 O O . ASN A 1 220 ? -28.768 -12.332 5.428 1.00 81.38 220 ASN A O 1
ATOM 1807 N N . GLY A 1 221 ? -26.909 -11.311 4.683 1.00 84.06 221 GLY A N 1
ATOM 1808 C CA . GLY A 1 221 ? -27.599 -10.324 3.850 1.00 84.06 221 GLY A CA 1
ATOM 1809 C C . GLY A 1 221 ? -28.217 -9.170 4.645 1.00 84.06 221 GLY A C 1
ATOM 1810 O O . GLY A 1 221 ? -27.606 -8.634 5.567 1.00 84.06 221 GLY A O 1
ATOM 1811 N N . ILE A 1 222 ? -29.417 -8.745 4.243 1.00 85.56 222 ILE A N 1
ATOM 1812 C CA . ILE A 1 222 ? -30.118 -7.598 4.836 1.00 85.56 222 ILE A CA 1
ATOM 1813 C C . ILE A 1 222 ? -30.972 -8.081 6.011 1.00 85.56 222 ILE A C 1
ATOM 1815 O O . ILE A 1 222 ? -31.886 -8.883 5.830 1.00 85.56 222 ILE A O 1
ATOM 1819 N N . ILE A 1 223 ? -30.705 -7.552 7.206 1.00 86.94 223 ILE A N 1
ATOM 1820 C CA . ILE A 1 223 ? -31.423 -7.897 8.438 1.00 86.94 223 ILE A CA 1
ATOM 1821 C C . ILE A 1 223 ? -32.267 -6.708 8.903 1.00 86.94 223 ILE A C 1
ATOM 1823 O O . ILE A 1 223 ? -31.767 -5.592 9.036 1.00 86.94 223 ILE A O 1
ATOM 1827 N N . GLY A 1 224 ? -33.547 -6.953 9.187 1.00 88.25 224 GLY A N 1
ATOM 1828 C CA . GLY A 1 224 ? -34.458 -5.967 9.771 1.00 88.25 224 GLY A CA 1
ATOM 1829 C C . GLY A 1 224 ? -34.664 -6.194 11.268 1.00 88.25 224 GLY A C 1
ATOM 1830 O O . GLY A 1 224 ? -34.920 -7.317 11.696 1.00 88.25 224 GLY A O 1
ATOM 1831 N N . MET A 1 225 ? -34.601 -5.124 12.065 1.00 85.44 225 MET A N 1
ATOM 1832 C CA . MET A 1 225 ? -34.912 -5.161 13.497 1.00 85.44 225 MET A CA 1
ATOM 1833 C C . MET A 1 225 ? -36.249 -4.475 13.780 1.00 85.44 225 MET A C 1
ATOM 1835 O O . MET A 1 225 ? -36.370 -3.252 13.674 1.00 85.44 225 MET A O 1
ATOM 1839 N N . PHE A 1 226 ? -37.245 -5.256 14.196 1.00 88.00 226 PHE A N 1
ATOM 1840 C CA . PHE A 1 226 ? -38.599 -4.771 14.458 1.00 88.00 226 PHE A CA 1
ATOM 1841 C C . PHE A 1 226 ? -38.922 -4.845 15.948 1.00 88.00 226 PHE A C 1
ATOM 1843 O O . PHE A 1 226 ? -38.859 -5.900 16.568 1.00 88.00 226 PHE A O 1
ATOM 1850 N N . ALA A 1 227 ? -39.281 -3.704 16.523 1.00 84.69 227 ALA A N 1
ATOM 1851 C CA . ALA A 1 227 ? -39.755 -3.581 17.897 1.00 84.69 227 ALA A CA 1
ATOM 1852 C C . ALA A 1 227 ? -40.577 -2.287 18.026 1.00 84.69 227 ALA A C 1
ATOM 1854 O O . ALA A 1 227 ? -40.464 -1.419 17.153 1.00 84.69 227 ALA A O 1
ATOM 1855 N N . PRO A 1 228 ? -41.357 -2.088 19.100 1.00 87.44 228 PRO A N 1
ATOM 1856 C CA . PRO A 1 228 ? -42.015 -0.813 19.378 1.00 87.44 228 PRO A CA 1
ATOM 1857 C C . PRO A 1 228 ? -41.032 0.360 19.532 1.00 87.44 228 PRO A C 1
ATOM 1859 O O . PRO A 1 228 ? -39.810 0.192 19.651 1.00 87.44 228 PRO A O 1
ATOM 1862 N N . ASN A 1 229 ? -41.552 1.587 19.513 1.00 82.88 229 ASN A N 1
ATOM 1863 C CA . ASN A 1 229 ? -40.750 2.767 19.837 1.00 82.88 229 ASN A CA 1
ATOM 1864 C C . ASN A 1 229 ? -40.267 2.706 21.291 1.00 82.88 229 ASN A C 1
ATOM 1866 O O . ASN A 1 229 ? -40.923 2.120 22.145 1.00 82.88 229 ASN A O 1
ATOM 1870 N N . ALA A 1 230 ? -39.081 3.265 21.545 1.00 79.00 230 ALA A N 1
ATOM 1871 C CA . ALA A 1 230 ? -38.393 3.215 22.840 1.00 79.00 230 ALA A CA 1
ATOM 1872 C C . ALA A 1 230 ? -38.035 1.806 23.372 1.00 79.00 230 ALA A C 1
ATOM 1874 O O . ALA A 1 230 ? -37.482 1.696 24.461 1.00 79.00 230 ALA A O 1
ATOM 1875 N N . ALA A 1 231 ? -38.222 0.739 22.586 1.00 84.25 231 ALA A N 1
ATOM 1876 C CA . ALA A 1 231 ? -37.851 -0.628 22.971 1.00 84.25 231 ALA A CA 1
ATOM 1877 C C . ALA A 1 231 ? -36.331 -0.916 22.946 1.00 84.25 231 ALA A C 1
ATOM 1879 O O . ALA A 1 231 ? -35.920 -2.044 23.178 1.00 84.25 231 ALA A O 1
ATOM 1880 N N . GLY A 1 232 ? -35.486 0.082 22.653 1.00 84.06 232 GLY A N 1
ATOM 1881 C CA . GLY A 1 232 ? -34.023 -0.067 22.655 1.00 84.06 232 GLY A CA 1
ATOM 1882 C C . GLY A 1 232 ? -33.372 -0.348 21.294 1.00 84.06 232 GLY A C 1
ATOM 1883 O O . GLY A 1 232 ? -32.165 -0.570 21.260 1.00 84.06 232 GLY A O 1
ATOM 1884 N N . LYS A 1 233 ? -34.112 -0.282 20.172 1.00 87.94 233 LYS A N 1
ATOM 1885 C CA . LYS A 1 233 ? -33.569 -0.514 18.812 1.00 87.94 233 LYS A CA 1
ATOM 1886 C C . LYS A 1 233 ? -32.307 0.310 18.524 1.00 87.94 233 LYS A C 1
ATOM 1888 O O . LYS A 1 233 ? -31.250 -0.247 18.267 1.00 87.94 233 LYS A O 1
ATOM 1893 N N . SER A 1 234 ? -32.391 1.636 18.644 1.00 85.44 234 SER A N 1
ATOM 1894 C CA . SER A 1 234 ? -31.232 2.516 18.430 1.00 85.44 234 SER A CA 1
ATOM 1895 C C . SER A 1 234 ? -30.186 2.370 19.546 1.00 85.44 234 SER A C 1
ATOM 1897 O O . SER A 1 234 ? -28.992 2.472 19.291 1.00 85.44 234 SER A O 1
ATOM 1899 N N . SER A 1 235 ? -30.624 2.058 20.773 1.00 90.19 235 SER A N 1
ATOM 1900 C CA . SER A 1 235 ? -29.734 1.842 21.922 1.00 90.19 235 SER A CA 1
ATOM 1901 C C . SER A 1 235 ? -28.820 0.627 21.762 1.00 90.19 235 SER A C 1
ATOM 1903 O O . SER A 1 235 ? -27.771 0.586 22.395 1.00 90.19 235 SER A O 1
ATOM 1905 N N . LEU A 1 236 ? -29.187 -0.348 20.923 1.00 91.69 236 LEU A N 1
ATOM 1906 C CA . LEU A 1 236 ? -28.304 -1.464 20.592 1.00 91.69 236 LEU A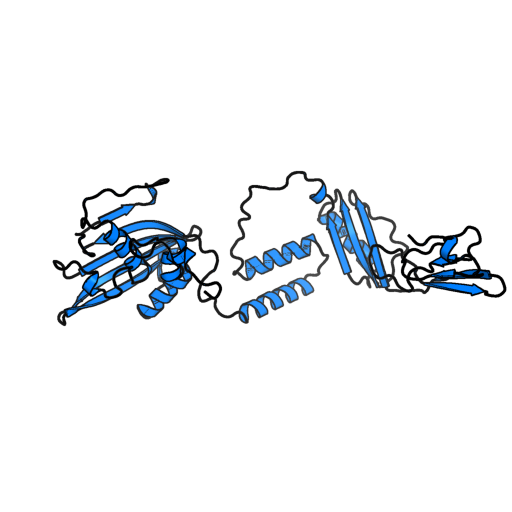 CA 1
ATOM 1907 C C . LEU A 1 236 ? -27.061 -0.983 19.840 1.00 91.69 236 LEU A C 1
ATOM 1909 O O . LEU A 1 236 ? -25.941 -1.325 20.213 1.00 91.69 236 LEU A O 1
ATOM 1913 N N . LEU A 1 237 ? -27.271 -0.189 18.789 1.00 90.25 237 LEU A N 1
ATOM 1914 C CA . LEU A 1 237 ? -26.186 0.360 17.979 1.00 90.25 237 LEU A CA 1
ATOM 1915 C C . LEU A 1 237 ? -25.318 1.296 18.825 1.00 90.25 237 LEU A C 1
ATOM 1917 O O . LEU A 1 237 ? -24.098 1.228 18.753 1.00 90.25 237 LEU A O 1
ATOM 1921 N N . ASP A 1 238 ? -25.933 2.085 19.710 1.00 91.62 238 ASP A N 1
ATOM 1922 C CA . ASP A 1 238 ? -25.200 2.909 20.676 1.00 91.62 238 ASP A CA 1
ATOM 1923 C C . ASP A 1 238 ? -24.371 2.073 21.669 1.00 91.62 238 ASP A C 1
ATOM 1925 O O . ASP A 1 238 ? -23.258 2.466 22.020 1.00 91.62 238 ASP A O 1
ATOM 1929 N N . ALA A 1 239 ? -24.881 0.922 22.123 1.00 94.69 239 ALA A N 1
ATOM 1930 C CA . ALA A 1 239 ? -24.160 0.032 23.036 1.00 94.69 239 ALA A CA 1
ATOM 1931 C C . ALA A 1 239 ? -22.949 -0.612 22.352 1.00 94.69 239 ALA A C 1
ATOM 1933 O O . ALA A 1 239 ? -21.874 -0.701 22.952 1.00 94.69 239 ALA A O 1
ATOM 1934 N N . LEU A 1 240 ? -23.115 -1.013 21.091 1.00 94.94 240 LEU A N 1
ATOM 1935 C CA . LEU A 1 240 ? -22.036 -1.520 20.255 1.00 94.94 240 LEU A CA 1
ATOM 1936 C C . LEU A 1 240 ? -20.977 -0.438 20.010 1.00 94.94 240 LEU A C 1
ATOM 1938 O O . LEU A 1 240 ? -19.806 -0.667 20.301 1.00 94.94 240 LEU A O 1
ATOM 1942 N N . SER A 1 241 ? -21.379 0.761 19.580 1.00 93.88 241 SER A N 1
ATOM 1943 C CA . SER A 1 241 ? -20.462 1.892 19.391 1.00 93.88 241 SER A CA 1
ATOM 1944 C C . SER A 1 241 ? -19.687 2.218 20.665 1.00 93.88 241 SER A C 1
ATOM 1946 O O . SER A 1 241 ? -18.472 2.404 20.610 1.00 93.88 241 SER A O 1
ATOM 1948 N N . PHE A 1 242 ? -20.349 2.198 21.828 1.00 95.44 242 PHE A N 1
ATOM 1949 C CA . PHE A 1 242 ? -19.677 2.422 23.106 1.00 95.44 242 PHE A CA 1
ATOM 1950 C C . PHE A 1 242 ? -18.676 1.309 23.436 1.00 95.44 242 PHE A C 1
ATOM 1952 O O . PHE A 1 242 ? -17.587 1.590 23.936 1.00 95.44 242 PHE A O 1
ATOM 1959 N N . CYS A 1 243 ? -19.013 0.051 23.140 1.00 96.88 243 CYS A N 1
ATOM 1960 C CA . CYS A 1 243 ? -18.097 -1.076 23.304 1.00 96.88 243 CYS A CA 1
ATOM 1961 C C . CYS A 1 243 ? -16.821 -0.890 22.479 1.00 96.88 243 CYS A C 1
ATOM 1963 O O . CYS A 1 243 ? -15.727 -1.048 23.014 1.00 96.88 243 CYS A O 1
ATOM 1965 N N . LEU A 1 244 ? -16.951 -0.475 21.220 1.00 95.25 244 LEU A N 1
ATOM 1966 C CA . LEU A 1 244 ? -15.817 -0.277 20.323 1.00 95.25 244 LEU A CA 1
ATOM 1967 C C . LEU A 1 244 ? -15.018 0.980 20.696 1.00 95.25 244 LEU A C 1
ATOM 1969 O O . LEU A 1 244 ? -13.840 0.899 21.040 1.00 95.25 244 LEU A O 1
ATOM 1973 N N . TYR A 1 245 ? -15.672 2.139 20.743 1.00 94.38 245 TYR A N 1
ATOM 1974 C CA . TYR A 1 245 ? -15.001 3.442 20.704 1.00 94.38 245 TYR A CA 1
ATOM 1975 C C . TYR A 1 245 ? -15.111 4.270 21.979 1.00 94.38 245 TYR A C 1
ATOM 1977 O O . TYR A 1 245 ? -14.623 5.401 22.011 1.00 94.38 245 TYR A O 1
ATOM 1985 N N . ASP A 1 246 ? -15.727 3.729 23.034 1.00 94.25 246 ASP A N 1
ATOM 1986 C CA . ASP A 1 246 ? -15.915 4.433 24.307 1.00 94.25 246 ASP A CA 1
ATOM 1987 C C . ASP A 1 246 ? -16.837 5.663 24.216 1.00 94.25 246 ASP A C 1
ATOM 1989 O O . ASP A 1 246 ? -16.823 6.544 25.077 1.00 94.25 246 ASP A O 1
ATOM 1993 N N . THR A 1 247 ? -17.630 5.729 23.149 1.00 92.81 247 THR A N 1
ATOM 1994 C CA . THR A 1 247 ? -18.560 6.811 22.836 1.00 92.81 247 THR A CA 1
ATOM 1995 C C . THR A 1 247 ? -19.732 6.268 22.018 1.00 92.81 247 THR A C 1
ATOM 1997 O O . THR A 1 247 ? -19.650 5.192 21.430 1.00 92.81 247 THR A O 1
ATOM 2000 N N . SER A 1 248 ? -20.843 6.991 21.996 1.00 89.69 248 SER A N 1
ATOM 2001 C CA . SER A 1 248 ? -22.051 6.635 21.246 1.00 89.69 248 SER A CA 1
ATOM 2002 C C . SER A 1 248 ? -22.664 7.878 20.611 1.00 89.69 248 SER A C 1
ATOM 2004 O O . SER A 1 248 ? -22.269 8.998 20.945 1.00 89.69 248 SER A O 1
ATOM 2006 N N . SER A 1 249 ? -23.688 7.707 19.769 1.00 82.81 249 SER A N 1
ATOM 2007 C CA . SER A 1 249 ? -24.345 8.845 19.110 1.00 82.81 249 SER A CA 1
ATOM 2008 C C . SER A 1 249 ? -25.034 9.791 20.099 1.00 82.81 249 SER A C 1
ATOM 2010 O O . SER A 1 249 ? -25.246 10.963 19.801 1.00 82.81 249 SER A O 1
ATOM 2012 N N . ARG A 1 250 ? -25.358 9.296 21.301 1.00 81.69 250 ARG A N 1
ATOM 2013 C CA . ARG A 1 250 ? -26.078 10.045 22.340 1.00 81.69 250 ARG A CA 1
ATOM 2014 C C . ARG A 1 250 ? -25.167 10.650 23.394 1.00 81.69 250 ARG A C 1
ATOM 2016 O O . ARG A 1 250 ? -25.508 11.666 23.994 1.00 81.69 250 ARG A O 1
ATOM 2023 N N . THR A 1 251 ? -24.072 9.972 23.731 1.00 84.56 251 THR A N 1
ATOM 2024 C CA . THR A 1 251 ? -23.255 10.357 24.881 1.00 84.56 251 THR A CA 1
ATOM 2025 C C . THR A 1 251 ? -21.894 9.670 24.898 1.00 84.56 251 THR A C 1
ATOM 2027 O O . THR A 1 251 ? -21.744 8.521 24.482 1.00 84.56 251 THR A O 1
ATOM 2030 N N . TYR A 1 252 ? -20.925 10.371 25.479 1.00 86.31 252 TYR A N 1
ATOM 2031 C CA . TYR A 1 252 ? -19.611 9.851 25.858 1.00 86.31 252 TYR A CA 1
ATOM 2032 C C . TYR A 1 252 ? -19.520 9.549 27.369 1.00 86.31 252 TYR A C 1
ATOM 2034 O O . TYR A 1 252 ? -18.526 9.007 27.851 1.00 86.31 252 TYR A O 1
ATOM 2042 N N . LYS A 1 253 ? -20.541 9.925 28.157 1.00 89.00 253 LYS A N 1
ATOM 2043 C CA . LYS A 1 253 ? -20.542 9.754 29.616 1.00 89.00 253 LYS A CA 1
ATOM 2044 C C . LYS A 1 253 ? -21.088 8.382 29.988 1.00 89.00 253 LYS A C 1
ATOM 2046 O O . LYS A 1 253 ? -22.255 8.094 29.744 1.00 89.00 253 LYS A O 1
ATOM 2051 N N . ALA A 1 254 ? -20.269 7.581 30.667 1.00 90.38 254 ALA A N 1
ATOM 2052 C CA . ALA A 1 254 ? -20.641 6.240 31.120 1.00 90.38 254 ALA A CA 1
ATOM 2053 C C . ALA A 1 254 ? -21.889 6.219 32.024 1.00 90.38 254 ALA A C 1
ATOM 2055 O O . ALA A 1 254 ? -22.657 5.264 31.971 1.00 90.38 254 ALA A O 1
ATOM 2056 N N . ASP A 1 255 ? -22.134 7.281 32.797 1.00 91.44 255 ASP A N 1
ATOM 2057 C CA . ASP A 1 255 ? -23.326 7.403 33.650 1.00 91.44 255 ASP A CA 1
ATOM 2058 C C . ASP A 1 255 ? -24.636 7.356 32.843 1.00 91.44 255 ASP A C 1
ATOM 2060 O O . ASP A 1 255 ? -25.630 6.818 33.317 1.00 91.44 255 ASP A O 1
ATOM 2064 N N . ASN A 1 256 ? -24.624 7.876 31.611 1.00 91.94 256 ASN A N 1
ATOM 2065 C CA . ASN A 1 256 ? -25.779 7.877 30.709 1.00 91.94 256 ASN A CA 1
ATOM 2066 C C . ASN A 1 256 ? -25.915 6.567 29.914 1.00 91.94 256 ASN A C 1
ATOM 2068 O O . ASN A 1 256 ? -26.958 6.318 29.310 1.00 91.94 256 ASN A O 1
ATOM 2072 N N . ILE A 1 257 ? -24.856 5.754 29.882 1.00 93.75 257 ILE A N 1
ATOM 2073 C CA . ILE A 1 257 ? -24.864 4.407 29.302 1.00 93.75 257 ILE A CA 1
ATOM 2074 C C . ILE A 1 257 ? -25.396 3.399 30.322 1.00 93.75 257 ILE A C 1
ATOM 2076 O O . ILE A 1 257 ? -26.047 2.431 29.946 1.00 93.75 257 ILE A O 1
ATOM 2080 N N . LEU A 1 258 ? -25.127 3.608 31.612 1.00 95.06 258 LEU A N 1
ATOM 2081 C CA . LEU A 1 258 ? -25.580 2.725 32.679 1.00 95.06 258 LEU A CA 1
ATOM 2082 C C . LEU A 1 258 ? -27.112 2.722 32.775 1.00 95.06 258 LEU A C 1
ATOM 2084 O O . LEU A 1 258 ? -27.744 3.770 32.906 1.00 95.06 258 LEU A O 1
ATOM 2088 N N . ASN A 1 259 ? -27.709 1.530 32.770 1.00 93.56 259 ASN A N 1
ATOM 2089 C CA . ASN A 1 259 ? -29.126 1.370 33.071 1.00 93.56 259 ASN A CA 1
ATOM 2090 C C . ASN A 1 259 ? -29.434 1.958 34.457 1.00 93.56 259 ASN A C 1
ATOM 2092 O O . ASN A 1 259 ? -28.819 1.583 35.455 1.00 93.56 259 ASN A O 1
ATOM 2096 N N . ASN A 1 260 ? -30.412 2.862 34.531 1.00 91.31 260 ASN A N 1
ATOM 2097 C CA . ASN A 1 260 ? -30.721 3.614 35.749 1.00 91.31 260 ASN A CA 1
ATOM 2098 C C . ASN A 1 260 ? -31.194 2.747 36.934 1.00 91.31 260 ASN A C 1
ATOM 2100 O O . ASN A 1 260 ? -31.220 3.232 38.064 1.00 91.31 260 ASN A O 1
ATOM 2104 N N . LYS A 1 261 ? -31.538 1.474 36.697 1.00 93.44 261 LYS A N 1
ATOM 2105 C CA . LYS A 1 261 ? -31.903 0.487 37.726 1.00 93.44 261 LYS A CA 1
ATOM 2106 C C . LYS A 1 261 ? -30.736 -0.408 38.159 1.00 93.44 261 LYS A C 1
ATOM 2108 O O . LYS A 1 261 ? -30.953 -1.372 38.891 1.00 93.44 261 LYS A O 1
ATOM 2113 N N . LYS A 1 262 ? -29.522 -0.150 37.675 1.00 95.81 262 LYS A N 1
ATOM 2114 C CA . LYS A 1 262 ? -28.338 -0.990 37.884 1.00 95.81 262 LYS A CA 1
ATOM 2115 C C . LYS A 1 262 ? -27.155 -0.142 38.344 1.00 95.81 262 LYS A C 1
ATOM 2117 O O . LYS A 1 262 ? -27.141 1.078 38.203 1.00 95.81 262 LYS A O 1
ATOM 2122 N N . ASP A 1 263 ? -26.157 -0.795 38.922 1.00 95.50 263 ASP A N 1
ATOM 2123 C CA . ASP A 1 263 ? -24.914 -0.180 39.398 1.00 95.50 263 ASP A CA 1
ATOM 2124 C C . ASP A 1 263 ? -23.688 -0.608 38.575 1.00 95.50 263 ASP A C 1
ATOM 2126 O O . ASP A 1 263 ? -22.582 -0.135 38.831 1.00 95.50 263 ASP A O 1
ATOM 2130 N N . TRP A 1 264 ? -23.868 -1.468 37.572 1.00 97.25 264 TRP A N 1
ATOM 2131 C CA . TRP A 1 264 ? -22.815 -1.905 36.663 1.00 97.25 264 TRP A CA 1
ATOM 2132 C C . TRP A 1 264 ? -23.354 -2.157 35.257 1.00 97.25 264 TRP A C 1
ATOM 2134 O O . TRP A 1 264 ? -24.537 -2.451 35.087 1.00 97.25 264 TRP A O 1
ATOM 2144 N N . PHE A 1 265 ? -22.470 -2.088 34.265 1.00 98.19 265 PHE A N 1
ATOM 2145 C CA . PHE A 1 265 ? -22.726 -2.582 32.914 1.00 98.19 265 PHE A CA 1
ATOM 2146 C C . PHE A 1 265 ? -21.471 -3.231 32.335 1.00 98.19 265 PHE A C 1
ATOM 2148 O O . PHE A 1 265 ? -20.352 -2.957 32.778 1.00 98.19 265 PHE A O 1
ATOM 2155 N N . ALA A 1 266 ? -21.655 -4.100 31.348 1.00 98.12 266 ALA A N 1
ATOM 2156 C CA . ALA A 1 266 ? -20.551 -4.718 30.629 1.00 98.12 266 ALA A CA 1
ATOM 2157 C C . ALA A 1 266 ? -20.896 -4.882 29.155 1.00 98.12 266 ALA A C 1
ATOM 2159 O O . ALA A 1 266 ? -22.054 -5.118 28.815 1.00 98.12 266 ALA A O 1
ATOM 2160 N N . CYS A 1 267 ? -19.884 -4.809 28.302 1.00 98.31 267 CYS A N 1
ATOM 2161 C CA . CYS A 1 267 ? -19.994 -5.183 26.902 1.00 98.31 267 CYS A CA 1
ATOM 2162 C C . CYS A 1 267 ? -18.710 -5.842 26.408 1.00 98.31 267 CYS A C 1
ATOM 2164 O O . CYS A 1 267 ? -17.619 -5.522 26.879 1.00 98.31 267 CYS A O 1
ATOM 2166 N N . LYS A 1 268 ? -18.854 -6.773 25.470 1.00 98.44 268 LYS A N 1
ATOM 2167 C CA . LYS A 1 268 ? -17.769 -7.508 24.833 1.00 98.44 268 LYS A CA 1
ATOM 2168 C C . LYS A 1 268 ? -18.086 -7.693 23.354 1.00 98.44 268 LYS A C 1
ATOM 2170 O O . LYS A 1 268 ? -19.127 -8.252 23.019 1.00 98.44 268 LYS A O 1
ATOM 2175 N N . ALA A 1 269 ? -17.190 -7.253 22.483 1.00 98.12 269 ALA A N 1
ATOM 2176 C CA . ALA A 1 269 ? -17.273 -7.463 21.044 1.00 98.12 269 ALA A CA 1
ATOM 2177 C C . ALA A 1 269 ? -16.133 -8.380 20.584 1.00 98.12 269 ALA A C 1
ATOM 2179 O O . ALA A 1 269 ? -14.996 -8.203 21.020 1.00 98.12 269 ALA A O 1
ATOM 2180 N N . ASN A 1 270 ? -16.452 -9.348 19.723 1.00 97.62 270 ASN A N 1
ATOM 2181 C CA . ASN A 1 270 ? -15.493 -10.116 18.931 1.00 97.62 270 ASN A CA 1
ATOM 2182 C C . ASN A 1 270 ? -15.514 -9.593 17.492 1.00 97.62 270 ASN A C 1
ATOM 2184 O O . ASN A 1 270 ? -16.588 -9.530 16.879 1.00 97.62 270 ASN A O 1
ATOM 2188 N N . ILE A 1 271 ? -14.346 -9.228 16.978 1.00 95.56 271 ILE A N 1
ATOM 2189 C CA . ILE A 1 271 ? -14.166 -8.561 15.697 1.00 95.56 271 ILE A CA 1
ATOM 2190 C C . ILE A 1 271 ? -13.080 -9.285 14.919 1.00 95.56 271 ILE A C 1
ATOM 2192 O O . ILE A 1 271 ? -11.986 -9.492 15.426 1.00 95.56 271 ILE A O 1
ATOM 2196 N N . ASP A 1 272 ? -13.390 -9.613 13.676 1.00 92.31 272 ASP A N 1
ATOM 2197 C CA . ASP A 1 272 ? -12.438 -10.152 12.717 1.00 92.31 272 ASP A CA 1
ATOM 2198 C C . ASP A 1 272 ? -11.881 -8.989 11.904 1.00 92.31 272 ASP A C 1
ATOM 2200 O O . ASP A 1 272 ? -12.650 -8.266 11.264 1.00 92.31 272 ASP A O 1
ATOM 2204 N N . VAL A 1 273 ? -10.568 -8.800 11.971 1.00 89.56 273 VAL A N 1
ATOM 2205 C CA . VAL A 1 273 ? -9.821 -7.781 11.237 1.00 89.56 273 VAL A CA 1
ATOM 2206 C C . VAL A 1 273 ? -8.827 -8.510 10.345 1.00 89.56 273 VAL A C 1
ATOM 2208 O O . VAL A 1 273 ? -7.901 -9.149 10.841 1.00 89.56 273 VAL A O 1
ATOM 2211 N N . ASN A 1 274 ? -9.032 -8.452 9.027 1.00 82.81 274 ASN A N 1
ATOM 2212 C CA . ASN A 1 274 ? -8.190 -9.139 8.038 1.00 82.81 274 ASN A CA 1
ATOM 2213 C C . ASN A 1 274 ? -7.939 -10.642 8.326 1.00 82.81 274 ASN A C 1
ATOM 2215 O O . ASN A 1 274 ? -6.890 -11.173 7.972 1.00 82.81 274 ASN A O 1
ATOM 2219 N N . GLY A 1 275 ? -8.899 -11.348 8.935 1.00 83.75 275 GLY A N 1
ATOM 2220 C CA . GLY A 1 275 ? -8.798 -12.776 9.256 1.00 83.75 275 GLY A CA 1
ATOM 2221 C C . GLY A 1 275 ? -8.328 -13.084 10.680 1.00 83.75 275 GLY A C 1
ATOM 2222 O O . GLY A 1 275 ? -8.454 -14.233 11.102 1.00 83.75 275 GLY A O 1
ATOM 2223 N N . GLN A 1 276 ? -7.851 -12.088 11.432 1.00 86.88 276 GLN A N 1
ATOM 2224 C CA . GLN A 1 276 ? -7.455 -12.232 12.833 1.00 86.88 276 GLN A CA 1
ATOM 2225 C C . GLN A 1 276 ? -8.580 -11.782 13.771 1.00 86.88 276 GLN A C 1
ATOM 2227 O O . GLN A 1 276 ? -9.183 -10.727 13.573 1.00 86.88 276 GLN A O 1
ATOM 2232 N N . ASP A 1 277 ? -8.837 -12.559 14.826 1.00 93.50 277 ASP A N 1
ATOM 2233 C CA . ASP A 1 277 ? -9.849 -12.222 15.828 1.00 93.50 277 ASP A CA 1
ATOM 2234 C C . ASP A 1 277 ? -9.294 -11.349 16.956 1.00 93.50 277 ASP A C 1
ATOM 2236 O O . ASP A 1 277 ? -8.258 -11.640 17.554 1.00 93.50 277 ASP A O 1
ATOM 2240 N N . TYR A 1 278 ? -10.051 -10.305 17.285 1.00 95.94 278 TYR A N 1
ATOM 2241 C CA . TYR A 1 278 ? -9.792 -9.373 18.369 1.00 95.94 278 TYR A CA 1
ATOM 2242 C C . TYR A 1 278 ? -11.007 -9.256 19.284 1.00 95.94 278 TYR A C 1
ATOM 2244 O O . TYR A 1 278 ? -12.160 -9.244 18.846 1.00 95.94 278 TYR A O 1
ATOM 2252 N N . TRP A 1 279 ? -10.747 -9.072 20.575 1.00 98.12 279 TRP A N 1
ATOM 2253 C CA . TRP A 1 279 ? -11.776 -8.873 21.584 1.00 98.12 279 TRP A CA 1
ATOM 2254 C C . TRP A 1 279 ? -11.602 -7.541 22.286 1.00 98.12 279 TRP A C 1
ATOM 2256 O O . TRP A 1 279 ? -10.547 -7.251 22.848 1.00 98.12 279 TRP A O 1
ATOM 2266 N N . ILE A 1 280 ? -12.685 -6.769 22.319 1.00 98.25 280 ILE A N 1
ATOM 2267 C CA . ILE A 1 280 ? -12.789 -5.551 23.120 1.00 98.25 280 ILE A CA 1
ATOM 2268 C C . ILE A 1 280 ? -13.830 -5.797 24.194 1.00 98.25 280 ILE A C 1
ATOM 2270 O O . ILE A 1 280 ? -14.989 -6.077 23.890 1.00 98.25 280 ILE A O 1
ATOM 2274 N N . GLN A 1 281 ? -13.429 -5.675 25.453 1.00 97.88 281 GLN A N 1
ATOM 2275 C CA . GLN A 1 281 ? -14.308 -5.800 26.601 1.00 97.88 281 GLN A CA 1
ATOM 2276 C C . GLN A 1 281 ? -14.261 -4.527 27.436 1.00 97.88 281 GLN A C 1
ATOM 2278 O O . GLN A 1 281 ? -13.193 -4.014 27.765 1.00 97.88 281 GLN A O 1
ATOM 2283 N N . ARG A 1 282 ? -15.430 -4.021 27.824 1.00 97.88 282 ARG A N 1
ATOM 2284 C CA . ARG A 1 282 ? -15.558 -2.918 28.776 1.00 97.88 282 ARG A CA 1
ATOM 2285 C C . ARG A 1 282 ? -16.418 -3.349 29.946 1.00 97.88 282 ARG A C 1
ATOM 2287 O O . ARG A 1 282 ? -17.472 -3.956 29.770 1.00 97.88 282 ARG A O 1
ATOM 2294 N N . TYR A 1 283 ? -15.970 -3.004 31.144 1.00 97.81 283 TYR A N 1
ATOM 2295 C CA . TYR A 1 283 ? -16.723 -3.205 32.374 1.00 97.81 283 TYR A CA 1
ATOM 2296 C C . TYR A 1 283 ? -16.789 -1.900 33.142 1.00 97.81 283 TYR A C 1
ATOM 2298 O O . TYR A 1 283 ? -15.766 -1.253 33.377 1.00 97.81 283 TYR A O 1
ATOM 2306 N N . ALA A 1 284 ? -17.989 -1.524 33.556 1.00 96.75 284 ALA A N 1
ATOM 2307 C CA . ALA A 1 284 ? -18.230 -0.284 34.252 1.00 96.75 284 ALA A CA 1
ATOM 2308 C C . ALA A 1 284 ? -18.993 -0.516 35.550 1.00 96.75 284 ALA A C 1
ATOM 2310 O O . ALA A 1 284 ? -19.942 -1.295 35.582 1.00 96.75 284 ALA A O 1
ATOM 2311 N N . LYS A 1 285 ? -18.598 0.186 36.616 1.00 96.75 285 LYS A N 1
ATOM 2312 C CA . LYS A 1 285 ? -19.258 0.106 37.923 1.00 96.75 285 LYS A CA 1
ATOM 2313 C C . LYS A 1 285 ? -19.380 1.473 38.580 1.00 96.75 285 LYS A C 1
ATOM 2315 O O . LYS A 1 285 ? -18.402 2.226 38.675 1.00 96.75 285 LYS A O 1
ATOM 2320 N N . LYS A 1 286 ? -20.581 1.765 39.072 1.00 94.88 286 LYS A N 1
ATOM 2321 C CA . LYS A 1 286 ? -20.909 2.954 39.850 1.00 94.88 286 LYS A CA 1
ATOM 2322 C C . LYS A 1 286 ? -20.157 2.921 41.176 1.00 94.88 286 LYS A C 1
ATOM 2324 O O . LYS A 1 286 ? -20.218 1.955 41.934 1.00 94.88 286 LYS A O 1
ATOM 2329 N N . GLN A 1 287 ? -19.403 3.976 41.442 1.00 92.62 287 GLN A N 1
ATOM 2330 C CA . GLN A 1 287 ? -18.632 4.130 42.669 1.00 92.62 287 GLN A CA 1
ATOM 2331 C C . GLN A 1 287 ? -19.498 4.743 43.772 1.00 92.62 287 GLN A C 1
ATOM 2333 O O . GLN A 1 287 ? -20.486 5.424 43.500 1.00 92.62 287 GLN A O 1
ATOM 2338 N N . LYS A 1 288 ? -19.069 4.599 45.033 1.00 86.56 288 LYS A N 1
ATOM 2339 C CA . LYS A 1 288 ? -19.747 5.214 46.194 1.00 86.56 288 LYS A CA 1
ATOM 2340 C C . LYS A 1 288 ? -19.908 6.738 46.065 1.00 86.56 288 LYS A C 1
ATOM 2342 O O . LYS A 1 288 ? -20.854 7.296 46.598 1.00 86.56 288 LYS A O 1
ATOM 2347 N N . LYS A 1 289 ? -19.001 7.398 45.332 1.00 81.31 289 LYS A N 1
ATOM 2348 C CA . LYS A 1 289 ? -19.023 8.846 45.048 1.00 81.31 289 LYS A CA 1
ATOM 2349 C C . LYS A 1 289 ? -19.974 9.250 43.903 1.00 81.31 289 LYS A C 1
ATOM 2351 O O . LYS A 1 289 ? -19.993 10.414 43.534 1.00 81.31 289 LYS A O 1
ATOM 2356 N N . GLY A 1 290 ? -20.717 8.310 43.313 1.00 81.81 290 GLY A N 1
ATOM 2357 C CA . GLY A 1 290 ? -21.698 8.561 42.249 1.00 81.81 290 GLY A CA 1
ATOM 2358 C C . GLY A 1 290 ? -21.189 8.326 40.823 1.00 81.81 290 GLY A C 1
ATOM 2359 O O . GLY A 1 290 ? -21.977 7.892 39.989 1.00 81.81 290 GLY A O 1
ATOM 2360 N N . ASN A 1 291 ? -19.892 8.520 40.566 1.00 89.25 291 ASN A N 1
ATOM 2361 C CA . ASN A 1 291 ? -19.288 8.371 39.233 1.00 89.25 291 ASN A CA 1
ATOM 2362 C C . ASN A 1 291 ? -19.201 6.903 38.782 1.00 89.25 291 ASN A C 1
ATOM 2364 O O . ASN A 1 291 ? -18.835 6.032 39.577 1.00 89.25 291 ASN A O 1
ATOM 2368 N N . VAL A 1 292 ? -19.426 6.626 37.497 1.00 92.50 292 VAL A N 1
ATOM 2369 C CA . VAL A 1 292 ? -19.206 5.301 36.899 1.00 92.50 292 VAL A CA 1
ATOM 2370 C C . VAL A 1 292 ? -17.771 5.165 36.373 1.00 92.50 292 VAL A C 1
ATOM 2372 O O . VAL A 1 292 ? -17.364 5.830 35.420 1.00 92.50 292 VAL A O 1
ATOM 2375 N N . LYS A 1 293 ? -16.984 4.268 36.986 1.00 94.00 293 LYS A N 1
ATOM 2376 C CA . LYS A 1 293 ? -15.632 3.924 36.512 1.00 94.00 293 LYS A CA 1
ATOM 2377 C C . LYS A 1 293 ? -15.737 2.843 35.443 1.00 94.00 293 LYS A C 1
ATOM 2379 O O . LYS A 1 293 ? -16.342 1.813 35.717 1.00 94.00 293 LYS A O 1
ATOM 2384 N N . VAL A 1 294 ? -15.102 3.053 34.291 1.00 96.00 294 VAL A N 1
ATOM 2385 C CA . VAL A 1 294 ? -15.022 2.081 33.188 1.00 96.00 294 VAL A CA 1
ATOM 2386 C C . VAL A 1 294 ? -13.590 1.579 33.055 1.00 96.00 294 VAL A C 1
ATOM 2388 O O . VAL A 1 294 ? -12.657 2.382 33.000 1.00 96.00 294 VAL A O 1
ATOM 2391 N N . ASN A 1 295 ? -13.436 0.264 32.971 1.00 96.12 295 ASN A N 1
ATOM 2392 C CA . ASN A 1 295 ? -12.208 -0.413 32.585 1.00 96.12 295 ASN A CA 1
ATOM 2393 C C . ASN A 1 295 ? -12.391 -0.995 31.182 1.00 96.12 295 ASN A C 1
ATOM 2395 O O . ASN A 1 295 ? -13.500 -1.396 30.821 1.00 96.12 295 ASN A O 1
ATOM 2399 N N . VAL A 1 296 ? -11.307 -1.043 30.418 1.00 97.44 296 VAL A N 1
ATOM 2400 C CA . VAL A 1 296 ? -11.258 -1.610 29.071 1.00 97.44 296 VAL A CA 1
ATOM 2401 C C . VAL A 1 296 ? -10.175 -2.675 29.030 1.00 97.44 296 VAL A C 1
ATOM 2403 O O . VAL A 1 296 ? -9.148 -2.536 29.692 1.00 97.44 296 VAL A O 1
ATOM 2406 N N . ASP A 1 297 ? -10.438 -3.725 28.275 1.00 97.62 297 ASP A N 1
ATOM 2407 C CA . ASP A 1 297 ? -9.525 -4.818 28.019 1.00 97.62 297 ASP A CA 1
ATOM 2408 C C . ASP A 1 297 ? -9.600 -5.165 26.531 1.00 97.62 297 ASP A C 1
ATOM 2410 O O . ASP A 1 297 ? -10.666 -5.509 26.017 1.00 97.62 297 ASP A O 1
ATOM 2414 N N . PHE A 1 298 ? -8.479 -5.003 25.839 1.00 97.88 298 PHE A N 1
ATOM 2415 C CA . PHE A 1 298 ? -8.311 -5.246 24.416 1.00 97.88 298 PHE A CA 1
ATOM 2416 C C . PHE A 1 298 ? -7.249 -6.322 24.218 1.00 97.88 298 PHE A C 1
ATOM 2418 O O . PHE A 1 298 ? -6.136 -6.199 24.736 1.00 97.88 298 PHE A O 1
ATOM 2425 N N . TYR A 1 299 ? -7.589 -7.392 23.504 1.00 96.38 299 TYR A N 1
ATOM 2426 C CA . TYR A 1 299 ? -6.697 -8.535 23.339 1.00 96.38 299 TYR A CA 1
ATOM 2427 C C . TYR A 1 299 ? -6.972 -9.323 22.058 1.00 96.38 299 TYR A C 1
ATOM 2429 O O . TYR A 1 299 ? -8.056 -9.243 21.483 1.00 96.38 299 TYR A O 1
ATOM 2437 N N . THR A 1 300 ? -5.988 -10.124 21.662 1.00 94.75 300 THR A N 1
ATOM 2438 C CA . THR A 1 300 ? -6.087 -11.150 20.616 1.00 94.75 300 THR A CA 1
ATOM 2439 C C . THR A 1 300 ? -5.738 -12.523 21.204 1.00 94.75 300 THR A C 1
ATOM 2441 O O . THR A 1 3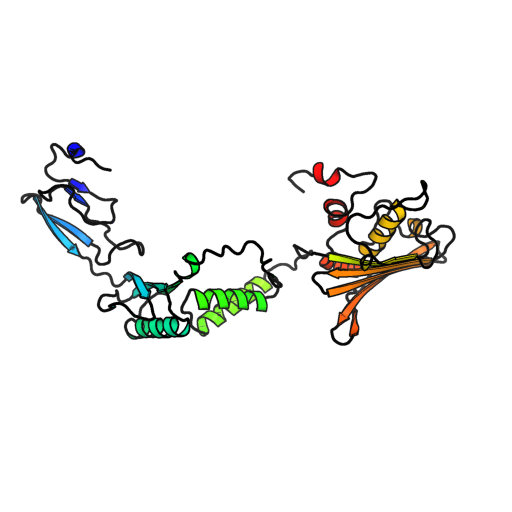00 ? -5.349 -12.623 22.374 1.00 94.75 300 THR A O 1
ATOM 2444 N N . ILE A 1 301 ? -5.919 -13.583 20.423 1.00 88.25 301 ILE A N 1
ATOM 2445 C CA . ILE A 1 301 ? -5.493 -14.943 20.757 1.00 88.25 301 ILE A CA 1
ATOM 2446 C C . ILE A 1 301 ? -4.380 -15.338 19.780 1.00 88.25 301 ILE A C 1
ATOM 2448 O O . ILE A 1 301 ? -4.553 -15.169 18.574 1.00 88.25 301 ILE A O 1
ATOM 2452 N N . ASP A 1 302 ? -3.248 -15.809 20.308 1.00 83.44 302 ASP A N 1
ATOM 2453 C CA . ASP A 1 302 ? -2.129 -16.311 19.500 1.00 83.44 302 ASP A CA 1
ATOM 2454 C C . ASP A 1 302 ? -2.395 -17.724 18.945 1.00 83.44 302 ASP A C 1
ATOM 2456 O O . ASP A 1 302 ? -3.369 -18.387 19.310 1.00 83.44 302 ASP A O 1
ATOM 2460 N N . ASP A 1 303 ? -1.498 -18.213 18.087 1.00 82.56 303 ASP A N 1
ATOM 2461 C CA . ASP A 1 303 ? -1.595 -19.548 17.474 1.00 82.56 303 ASP A CA 1
ATOM 2462 C C . ASP A 1 303 ? -1.594 -20.700 18.498 1.00 82.56 303 ASP A C 1
ATOM 2464 O O . ASP A 1 303 ? -2.011 -21.819 18.194 1.00 82.56 303 ASP A O 1
ATOM 2468 N N . LEU A 1 304 ? -1.135 -20.437 19.725 1.00 80.81 304 LEU A N 1
ATOM 2469 C CA . LEU A 1 304 ? -1.095 -21.388 20.836 1.00 80.81 304 LEU A CA 1
ATOM 2470 C C . LEU A 1 304 ? -2.354 -21.309 21.718 1.00 80.81 304 LEU A C 1
ATOM 2472 O O . LEU A 1 304 ? -2.468 -22.054 22.693 1.00 80.81 304 LEU A O 1
ATOM 2476 N N . GLY A 1 305 ? -3.306 -20.431 21.390 1.00 84.44 305 GLY A N 1
ATOM 2477 C CA . GLY A 1 305 ? -4.544 -20.233 22.138 1.00 84.44 305 GLY A CA 1
ATOM 2478 C C . GLY A 1 305 ? -4.407 -19.322 23.362 1.00 84.44 305 GLY A C 1
ATOM 2479 O O . GLY A 1 305 ? -5.352 -19.215 24.150 1.00 84.44 305 GLY A O 1
ATOM 2480 N N . ASN A 1 306 ? -3.269 -18.652 23.551 1.00 88.31 306 ASN A N 1
ATOM 2481 C CA . ASN A 1 306 ? -3.048 -17.755 24.678 1.00 88.31 306 ASN A CA 1
ATOM 2482 C C . ASN A 1 306 ? -3.561 -16.348 24.385 1.00 88.31 306 ASN A C 1
ATOM 2484 O O . ASN A 1 306 ? -3.459 -15.819 23.279 1.00 88.31 306 ASN A O 1
ATOM 2488 N N . LYS A 1 307 ? -4.070 -15.700 25.432 1.00 92.38 307 LYS A N 1
ATOM 2489 C CA . LYS A 1 307 ? -4.497 -14.305 25.374 1.00 92.38 307 LYS A CA 1
ATOM 2490 C C . LYS A 1 307 ? -3.285 -13.372 25.330 1.00 92.38 307 LYS A C 1
ATOM 2492 O O . LYS A 1 307 ? -2.557 -13.260 26.316 1.00 92.38 307 LYS A O 1
ATOM 2497 N N . VAL A 1 308 ? -3.158 -12.617 24.244 1.00 92.06 308 VAL A N 1
ATOM 2498 C CA . VAL A 1 308 ? -2.153 -11.561 24.076 1.00 92.06 308 VAL A CA 1
ATOM 2499 C C . VAL A 1 308 ? -2.811 -10.200 24.300 1.00 92.06 308 VAL A C 1
ATOM 2501 O O . VAL A 1 308 ? -3.716 -9.798 23.568 1.00 92.06 308 VAL A O 1
ATOM 2504 N N . SER A 1 309 ? -2.385 -9.496 25.351 1.00 93.12 309 SER A N 1
ATOM 2505 C CA . SER A 1 309 ? -2.917 -8.175 25.705 1.00 93.12 309 SER A CA 1
ATOM 2506 C C . SER A 1 309 ? -2.426 -7.104 24.736 1.00 93.12 309 SER A C 1
ATOM 2508 O O . SER A 1 309 ? -1.227 -6.932 24.555 1.00 93.12 309 SER A O 1
ATOM 2510 N N . MET A 1 310 ? -3.365 -6.314 24.222 1.00 91.94 310 MET A N 1
ATOM 2511 C CA . MET A 1 310 ? -3.132 -5.140 23.375 1.00 91.94 310 MET A CA 1
ATOM 2512 C C . MET A 1 310 ? -3.450 -3.834 24.130 1.00 91.94 310 MET A C 1
ATOM 2514 O O . MET A 1 310 ? -3.647 -2.773 23.535 1.00 91.94 310 MET A O 1
ATOM 2518 N N . ASN A 1 311 ? -3.556 -3.907 25.459 1.00 92.25 311 ASN A N 1
ATOM 2519 C CA . ASN A 1 311 ? -3.830 -2.764 26.323 1.00 92.25 311 ASN A CA 1
ATOM 2520 C C . ASN A 1 311 ? -2.646 -1.794 26.404 1.00 92.25 311 ASN A C 1
ATOM 2522 O O . ASN A 1 311 ? -1.489 -2.207 26.402 1.00 92.25 311 ASN A O 1
ATOM 2526 N N . GLY A 1 312 ? -2.954 -0.506 26.553 1.00 89.56 312 GLY A N 1
ATOM 2527 C CA . GLY A 1 312 ? -1.996 0.480 27.040 1.00 89.56 312 GLY A CA 1
ATOM 2528 C C . GLY A 1 312 ? -1.952 0.517 28.570 1.00 89.56 312 GLY A C 1
ATOM 2529 O O . GLY A 1 312 ? -2.669 -0.207 29.261 1.00 89.56 312 GLY A O 1
ATOM 2530 N N . ASP A 1 313 ? -1.138 1.420 29.106 1.00 87.44 313 ASP A N 1
ATOM 2531 C CA . ASP A 1 313 ? -1.033 1.709 30.541 1.00 87.44 313 ASP A CA 1
ATOM 2532 C C . ASP A 1 313 ? -2.335 2.273 31.150 1.00 87.44 313 ASP A C 1
ATOM 2534 O O . ASP A 1 313 ? -2.582 2.159 32.352 1.00 87.44 313 ASP A O 1
ATOM 2538 N N . GLN A 1 314 ? -3.187 2.887 30.326 1.00 91.31 314 GLN A N 1
ATOM 2539 C CA . GLN A 1 314 ? -4.416 3.559 30.732 1.00 91.31 314 GLN A CA 1
ATOM 2540 C C . GLN A 1 314 ? -5.548 3.313 29.727 1.00 91.31 314 GLN A C 1
ATOM 2542 O O . GLN A 1 314 ? -5.336 3.048 28.549 1.00 91.31 314 GLN A O 1
ATOM 2547 N N . ARG A 1 315 ? -6.802 3.532 30.152 1.00 91.88 315 ARG A N 1
ATOM 2548 C CA . ARG A 1 315 ? -7.983 3.463 29.262 1.00 91.88 315 ARG A CA 1
ATOM 2549 C C . ARG A 1 315 ? -7.824 4.320 28.002 1.00 91.88 315 ARG A C 1
ATOM 2551 O O . ARG A 1 315 ? -8.265 3.916 26.932 1.00 91.88 315 ARG A O 1
ATOM 2558 N N . ARG A 1 316 ? -7.204 5.501 28.123 1.00 91.94 316 ARG A N 1
ATOM 2559 C CA . ARG A 1 316 ? -6.969 6.405 26.988 1.00 91.94 316 ARG A CA 1
ATOM 2560 C C . ARG A 1 316 ? -6.020 5.787 25.960 1.00 91.94 316 ARG A C 1
ATOM 2562 O O . ARG A 1 316 ? -6.323 5.865 24.774 1.00 91.94 316 ARG A O 1
ATOM 2569 N N . THR A 1 317 ? -4.916 5.189 26.402 1.00 90.31 317 THR A N 1
ATOM 2570 C CA . THR A 1 317 ? -3.925 4.559 25.521 1.00 90.31 317 THR A CA 1
ATOM 2571 C C . THR A 1 317 ? -4.463 3.255 24.936 1.00 90.31 317 THR A C 1
ATOM 2573 O O . THR A 1 317 ? -4.361 3.067 23.730 1.00 90.31 317 THR A O 1
ATOM 2576 N N . THR A 1 318 ? -5.203 2.444 25.704 1.00 93.94 318 THR A N 1
ATOM 2577 C CA . THR A 1 318 ? -5.940 1.289 25.152 1.00 93.94 318 THR A CA 1
ATOM 2578 C C . THR A 1 318 ? -6.960 1.703 24.088 1.00 93.94 318 THR A C 1
ATOM 2580 O O . THR A 1 318 ? -7.040 1.073 23.039 1.00 93.94 318 THR A O 1
ATOM 2583 N N . ASN A 1 319 ? -7.721 2.785 24.302 1.00 93.94 319 ASN A N 1
ATOM 2584 C CA . ASN A 1 319 ? -8.612 3.324 23.267 1.00 93.94 319 ASN A CA 1
ATOM 2585 C C . ASN A 1 319 ? -7.833 3.794 22.024 1.00 93.94 319 ASN A C 1
ATOM 2587 O O . ASN A 1 319 ? -8.359 3.706 20.921 1.00 93.94 319 ASN A O 1
ATOM 2591 N N . GLY A 1 320 ? -6.602 4.289 22.190 1.00 91.75 320 GLY A N 1
ATOM 2592 C CA . GLY A 1 320 ? -5.692 4.581 21.080 1.00 91.75 320 GLY A CA 1
ATOM 2593 C C . GLY A 1 320 ? -5.345 3.323 20.285 1.00 91.75 320 GLY A C 1
ATOM 2594 O O . GLY A 1 320 ? -5.537 3.306 19.075 1.00 91.75 320 GLY A O 1
ATOM 2595 N N . ASN A 1 321 ? -4.951 2.244 20.965 1.00 90.31 321 ASN A N 1
ATOM 2596 C CA . ASN A 1 321 ? -4.631 0.960 20.329 1.00 90.31 321 ASN A CA 1
ATOM 2597 C C . ASN A 1 321 ? -5.834 0.361 19.587 1.00 90.31 321 ASN A C 1
ATOM 2599 O O . ASN A 1 321 ? -5.687 -0.138 18.477 1.00 90.31 321 ASN A O 1
ATOM 2603 N N . ILE A 1 322 ? -7.039 0.465 20.158 1.00 93.50 322 ILE A N 1
ATOM 2604 C CA . ILE A 1 322 ? -8.272 0.051 19.474 1.00 93.50 322 ILE A CA 1
ATOM 2605 C C . ILE A 1 322 ? -8.473 0.854 18.182 1.00 93.50 322 ILE A C 1
ATOM 2607 O O . ILE A 1 322 ? -8.817 0.273 17.156 1.00 93.50 322 ILE A O 1
ATOM 2611 N N . ARG A 1 323 ? -8.243 2.176 18.206 1.00 90.75 323 ARG A N 1
ATOM 2612 C CA . ARG A 1 323 ? -8.398 3.022 17.011 1.00 90.75 323 ARG A CA 1
ATOM 2613 C C . ARG A 1 323 ? -7.371 2.725 15.928 1.00 90.75 323 ARG A C 1
ATOM 2615 O O . ARG A 1 323 ? -7.724 2.778 14.757 1.00 90.75 323 ARG A O 1
ATOM 2622 N N . LYS A 1 324 ? -6.143 2.356 16.309 1.00 85.81 324 LYS A N 1
ATOM 2623 C CA . LYS A 1 324 ? -5.139 1.881 15.348 1.00 85.81 324 LYS A CA 1
ATOM 2624 C C . LYS A 1 324 ? -5.675 0.679 14.554 1.00 85.81 324 LYS A C 1
ATOM 2626 O O . LYS A 1 324 ? -5.452 0.611 13.355 1.00 85.81 324 LYS A O 1
ATOM 2631 N N . VAL A 1 325 ? -6.442 -0.209 15.200 1.00 87.56 325 VAL A N 1
ATOM 2632 C CA . VAL A 1 325 ? -6.971 -1.451 14.602 1.00 87.56 325 VAL A CA 1
ATOM 2633 C C . VAL A 1 325 ? -8.324 -1.289 13.900 1.00 87.56 325 VAL A C 1
ATOM 2635 O O . VAL A 1 325 ? -8.563 -1.970 12.912 1.00 87.56 325 VAL A O 1
ATOM 2638 N N . LEU A 1 326 ? -9.229 -0.435 14.390 1.00 88.50 326 LEU A N 1
ATOM 2639 C CA . LEU A 1 326 ? -10.609 -0.324 13.875 1.00 88.50 326 LEU A CA 1
ATOM 2640 C C . LEU A 1 326 ? -10.933 1.017 13.202 1.00 88.50 326 LEU A C 1
ATOM 2642 O O . LEU A 1 326 ? -12.074 1.226 12.785 1.00 88.50 326 LEU A O 1
ATOM 2646 N N . GLY A 1 327 ? -9.981 1.948 13.156 1.00 87.31 327 GLY A N 1
ATOM 2647 C CA . GLY A 1 327 ? -10.238 3.344 12.808 1.00 87.31 327 GLY A CA 1
ATOM 2648 C C . GLY A 1 327 ? -10.873 4.131 13.957 1.00 87.31 327 GLY A C 1
ATOM 2649 O O . GLY A 1 327 ? -10.890 3.709 15.115 1.00 87.31 327 GLY A O 1
ATOM 2650 N N . THR A 1 328 ? -11.390 5.316 13.663 1.00 89.00 328 THR A N 1
ATOM 2651 C CA . THR A 1 328 ? -11.998 6.204 14.658 1.00 89.00 328 THR A CA 1
ATOM 2652 C C . THR A 1 328 ? -13.519 6.044 14.734 1.00 89.00 328 THR A C 1
ATOM 2654 O O . THR A 1 328 ? -14.159 5.406 13.899 1.00 89.00 328 THR A O 1
ATOM 2657 N N . TYR A 1 329 ? -14.127 6.641 15.762 1.00 89.00 329 TYR A N 1
ATOM 2658 C CA . TYR A 1 329 ? -15.587 6.714 15.855 1.00 89.00 329 TYR A CA 1
ATOM 2659 C C . TYR A 1 329 ? -16.195 7.523 14.701 1.00 89.00 329 TYR A C 1
ATOM 2661 O O . TYR A 1 329 ? -17.263 7.174 14.203 1.00 89.00 329 TYR A O 1
ATOM 2669 N N . ASP A 1 330 ? -15.511 8.579 14.265 1.00 85.44 330 ASP A N 1
ATOM 2670 C CA . ASP A 1 330 ? -15.987 9.419 13.170 1.00 85.44 330 ASP A CA 1
ATOM 2671 C C . ASP A 1 330 ? -15.960 8.640 11.850 1.00 85.44 330 ASP A C 1
ATOM 2673 O O . ASP A 1 330 ? -16.926 8.710 11.092 1.00 85.44 330 ASP A O 1
ATOM 2677 N N . ASP A 1 331 ? -14.944 7.794 11.637 1.00 84.31 331 ASP A N 1
ATOM 2678 C CA . ASP A 1 331 ? -14.895 6.875 10.492 1.00 84.31 331 ASP A CA 1
ATOM 2679 C C . ASP A 1 331 ? -16.092 5.916 10.493 1.00 84.31 331 ASP A C 1
ATOM 2681 O O . ASP A 1 331 ? -16.736 5.728 9.456 1.00 84.31 331 ASP A O 1
ATOM 2685 N N . LEU A 1 332 ? -16.448 5.351 11.656 1.00 86.56 332 LEU A N 1
ATOM 2686 C CA . LEU A 1 332 ? -17.612 4.470 11.793 1.00 86.56 332 LEU A CA 1
ATOM 2687 C C . LEU A 1 332 ? -18.903 5.189 11.387 1.00 86.56 332 LEU A C 1
ATOM 2689 O O . LEU A 1 332 ? -19.670 4.657 10.587 1.00 86.56 332 LEU A O 1
ATOM 2693 N N . ILE A 1 333 ? -19.158 6.375 11.940 1.00 84.44 333 ILE A N 1
ATOM 2694 C CA . ILE A 1 333 ? -20.397 7.132 11.699 1.00 84.44 333 ILE A CA 1
ATOM 2695 C C . ILE A 1 333 ? -20.495 7.600 10.246 1.00 84.44 333 ILE A C 1
ATOM 2697 O O . ILE A 1 333 ? -21.583 7.657 9.676 1.00 84.44 333 ILE A O 1
ATOM 2701 N N . LEU A 1 334 ? -19.357 7.913 9.637 1.00 81.69 334 LEU A N 1
ATOM 2702 C CA . LEU A 1 334 ? -19.296 8.438 8.284 1.00 81.69 334 LEU A CA 1
ATOM 2703 C C . LEU A 1 334 ? -19.443 7.353 7.214 1.00 81.69 334 LEU A C 1
ATOM 2705 O O . LEU A 1 334 ? -20.032 7.611 6.167 1.00 81.69 334 LEU A O 1
ATOM 2709 N N . THR A 1 335 ? -18.922 6.150 7.466 1.00 79.44 335 THR A N 1
ATOM 2710 C CA . THR A 1 335 ? -18.825 5.091 6.444 1.00 79.44 335 THR A CA 1
ATOM 2711 C C . THR A 1 335 ? -19.759 3.908 6.676 1.00 79.44 335 THR A C 1
ATOM 2713 O O . THR A 1 335 ? -20.225 3.301 5.715 1.00 79.44 335 THR A O 1
ATOM 2716 N N . THR A 1 336 ? -20.027 3.556 7.937 1.00 82.75 336 THR A N 1
ATOM 2717 C CA . THR A 1 336 ? -20.594 2.247 8.301 1.00 82.75 336 THR A CA 1
ATOM 2718 C C . THR A 1 336 ? -21.924 2.369 9.044 1.00 82.75 336 THR A C 1
ATOM 2720 O O . THR A 1 336 ? -22.845 1.590 8.801 1.00 82.75 336 THR A O 1
ATOM 2723 N N . LEU A 1 337 ? -22.056 3.345 9.947 1.00 83.12 337 LEU A N 1
ATOM 2724 C CA . LEU A 1 337 ? -23.210 3.506 10.825 1.00 83.12 337 LEU A CA 1
ATOM 2725 C C . LEU A 1 337 ? -23.958 4.812 10.540 1.00 83.12 337 LEU A C 1
ATOM 2727 O O . LEU A 1 337 ? -23.628 5.865 11.077 1.00 83.12 337 LEU A O 1
ATOM 2731 N N . SER A 1 338 ? -25.050 4.721 9.782 1.00 80.94 338 SER A N 1
ATOM 2732 C CA . SER A 1 338 ? -25.973 5.847 9.618 1.00 80.94 338 SER A CA 1
ATOM 2733 C C . SER A 1 338 ? -26.828 6.027 10.878 1.00 80.94 338 SER A C 1
ATOM 2735 O O . SER A 1 338 ? -27.619 5.153 11.247 1.00 80.94 338 SER A O 1
ATOM 2737 N N . THR A 1 339 ? -26.655 7.152 11.574 1.00 74.62 339 THR A N 1
ATOM 2738 C CA . THR A 1 339 ? -27.437 7.456 12.781 1.00 74.62 339 THR A CA 1
ATOM 2739 C C . THR A 1 339 ? -28.817 8.009 12.432 1.00 74.62 339 THR A C 1
ATOM 2741 O O . THR A 1 339 ? -29.025 8.607 11.382 1.00 74.62 339 THR A O 1
ATOM 2744 N N . GLN A 1 340 ? -29.774 7.865 13.350 1.00 68.12 340 GLN A N 1
ATOM 2745 C CA . GLN A 1 340 ? -31.157 8.301 13.130 1.00 68.12 340 GLN A CA 1
ATOM 2746 C C . GLN A 1 340 ? -31.313 9.823 12.945 1.00 68.12 340 GLN A C 1
ATOM 2748 O O . GLN A 1 340 ? -32.288 10.259 12.341 1.00 68.12 340 GLN A O 1
ATOM 2753 N N . ILE A 1 341 ? -30.393 10.624 13.492 1.00 63.19 341 ILE A N 1
ATOM 2754 C CA . ILE A 1 341 ? -30.471 12.095 13.472 1.00 63.19 341 ILE A CA 1
ATOM 2755 C C . ILE A 1 341 ? -29.622 12.680 12.339 1.00 63.19 341 ILE A C 1
ATOM 2757 O O . ILE A 1 341 ? -29.970 13.727 11.808 1.00 63.19 341 ILE A O 1
ATOM 2761 N N . ASN A 1 342 ? -28.527 12.013 11.968 1.00 61.19 342 ASN A N 1
ATOM 2762 C CA . ASN A 1 342 ? -27.539 12.554 11.044 1.00 61.19 342 ASN A CA 1
ATOM 2763 C C . ASN A 1 342 ? -27.192 11.492 9.990 1.00 61.19 342 ASN A C 1
ATOM 2765 O O . ASN A 1 342 ? -26.186 10.791 10.095 1.00 61.19 342 ASN A O 1
ATOM 2769 N N . ASN A 1 343 ? -28.086 11.316 9.016 1.00 61.78 343 ASN A N 1
ATOM 2770 C CA . ASN A 1 343 ? -27.964 10.319 7.948 1.00 61.78 343 ASN A CA 1
ATOM 2771 C C . ASN A 1 343 ? -27.354 10.880 6.649 1.00 61.78 343 ASN A C 1
ATOM 2773 O O . ASN A 1 343 ? -27.036 10.097 5.756 1.00 61.78 343 ASN A O 1
ATOM 2777 N N . THR A 1 344 ? -27.152 12.200 6.553 1.00 60.88 344 THR A N 1
ATOM 2778 C CA . THR A 1 344 ? -26.537 12.892 5.403 1.00 60.88 344 THR A CA 1
ATOM 2779 C C . THR A 1 344 ? -25.074 13.281 5.625 1.00 60.88 344 THR A C 1
ATOM 2781 O O . THR A 1 344 ? -24.471 13.864 4.733 1.00 60.88 344 THR A O 1
ATOM 2784 N N . VAL A 1 345 ? -24.463 12.909 6.759 1.00 62.75 345 VAL A N 1
ATOM 2785 C CA . VAL A 1 345 ? -23.099 13.331 7.162 1.00 62.75 345 VAL A CA 1
ATOM 2786 C C . VAL A 1 345 ? -22.057 13.119 6.065 1.00 62.75 345 VAL A C 1
ATOM 2788 O O . VAL A 1 345 ? -21.190 13.963 5.871 1.00 62.75 345 VAL A O 1
ATOM 2791 N N . PHE A 1 346 ? -22.153 12.014 5.325 1.00 65.25 346 PHE A N 1
ATOM 2792 C CA . PHE A 1 346 ? -21.256 11.742 4.206 1.00 65.25 346 PHE A CA 1
ATOM 2793 C C . PHE A 1 346 ? -21.459 12.702 3.021 1.00 65.25 346 PHE A C 1
ATOM 2795 O O . PHE A 1 346 ? -20.493 13.126 2.398 1.00 65.25 346 PHE A O 1
ATOM 2802 N N . ILE A 1 347 ? -22.710 13.043 2.704 1.00 66.38 347 ILE A N 1
ATOM 2803 C CA . ILE A 1 347 ? -23.074 13.927 1.584 1.00 66.38 347 ILE A CA 1
ATOM 2804 C C . ILE A 1 347 ? -22.725 15.383 1.910 1.00 66.38 347 ILE A C 1
ATOM 2806 O O . ILE A 1 347 ? -22.304 16.127 1.028 1.00 66.38 347 ILE A O 1
ATOM 2810 N N . ASP A 1 348 ? -22.867 15.772 3.176 1.00 67.25 348 ASP A N 1
ATOM 2811 C CA . ASP A 1 348 ? -22.672 17.147 3.638 1.00 67.25 348 ASP A CA 1
ATOM 2812 C C . ASP A 1 348 ? -21.202 17.473 3.973 1.00 67.25 348 ASP A C 1
ATOM 2814 O O . ASP A 1 348 ? -20.883 18.605 4.350 1.00 67.25 348 ASP A O 1
ATOM 2818 N N . LYS A 1 349 ? -20.288 16.501 3.831 1.00 68.50 349 LYS A N 1
ATOM 2819 C CA . LYS A 1 349 ? -18.851 16.704 4.046 1.00 68.50 349 LYS A CA 1
ATOM 2820 C C . LYS A 1 349 ? -18.251 17.624 2.983 1.00 68.50 349 LYS A C 1
ATOM 2822 O O . LYS A 1 349 ? -18.436 17.447 1.780 1.00 68.50 349 LYS A O 1
ATOM 2827 N N . THR A 1 350 ? -17.493 18.622 3.434 1.00 67.62 350 THR A N 1
ATOM 2828 C CA . THR A 1 350 ? -16.795 19.550 2.533 1.00 67.62 350 THR A CA 1
ATOM 2829 C C . THR A 1 350 ? -15.544 18.902 1.940 1.00 67.62 350 THR A C 1
ATOM 2831 O O . THR A 1 350 ? -14.899 18.111 2.609 1.00 67.62 350 THR A O 1
ATOM 2834 N N . GLN A 1 351 ? -15.122 19.309 0.735 1.00 56.75 351 GLN A N 1
ATOM 2835 C CA . GLN A 1 351 ? -13.890 18.824 0.072 1.00 56.75 351 GLN A CA 1
ATOM 2836 C C . GLN A 1 351 ? -12.585 18.989 0.883 1.00 56.75 351 GLN A C 1
ATOM 2838 O O . GLN A 1 351 ? -11.540 18.508 0.451 1.00 56.75 351 GLN A O 1
ATOM 2843 N N . LYS A 1 352 ? -12.610 19.727 1.999 1.00 50.88 352 LYS A N 1
ATOM 2844 C CA . LYS A 1 352 ? -11.451 19.949 2.875 1.00 50.88 352 LYS A CA 1
ATOM 2845 C C . LYS A 1 352 ? -11.311 18.911 3.996 1.00 50.88 352 LYS A C 1
ATOM 2847 O O . LYS A 1 352 ? -10.261 18.899 4.632 1.00 50.88 352 LYS A O 1
ATOM 2852 N N . GLU A 1 353 ? -12.335 18.098 4.239 1.00 43.53 353 GLU A N 1
ATOM 2853 C CA . GLU A 1 353 ? -12.390 17.032 5.255 1.00 43.53 353 GLU A CA 1
ATOM 2854 C C . GLU A 1 353 ? -12.615 15.662 4.619 1.00 43.53 353 GLU A C 1
ATOM 2856 O O . GLU A 1 353 ? -12.466 14.662 5.363 1.00 43.53 353 GLU A O 1
#

Foldseek 3Di:
DDDPVVCPPPQAAEDEDAQDWDAPDPVSRHIYQHDCDEDEQVHDPFHHGWDAPPVVSDTDTDTDDDLEDEHEWEAECLDTPDDPDHRLAYAYEYEYYNDDLVSVLVNVVVVCVVRVNHNFYWYHYPHVVVDPPPPPPDPPPQDPCLDLVSVLVVVVVVCSRTGDDDPVVSVVVSVVSVVVSVPDDPDLADPPKDKDWQKKFKAQFAQHHHTDIDGCVPPDDDDDDDDDPPPCPLVVQQVVLCQQQCGGPVGNFVLNGGRPVDFKMKMKIWMQIPNFIKIKIKIWGQDPVGGIDIDIWIWGADPVRDTDTQADPDPVVRSSSSCRNVNHSVCCCQPPDQHPVHNCNVVPDDPVD

Sequence (353 aa):
KVKIDLFKGYDLGLLGDIHKRQFINKKETIGYCGSLVQQNHGEDIGKGYLLWDVPARKSTYVEIPNDYGYVTLDIDKGVLPDISNLPKKSRVRMRVRNTSAAEVKRISTLVRQQYPKTQEITITRTDAFDSTDRVRGHKINIGDITDMDYQYQLISEYLDNNFVVDEETLLKIKDINKDLNDNLPEEEVHRNINWKIKKFEFSNMFSYGENNIIDFTNLNGIIGMFAPNAAGKSSLLDALSFCLYDTSSRTYKADNILNNKKDWFACKANIDVNGQDYWIQRYAKKQKKGNVKVNVDFYTIDDLGNKVSMNGDQRRTTNGNIRKVLGTYDDLILTTLSTQINNTVFIDKTQKE

InterPro domains:
  IPR027417 P-loop containing nucleoside triphosphate hydrolase [G3DSA:3.40.50.300] (196-350)
  IPR027417 P-loop containing nucleoside triphosphate hydrolase [SSF52540] (196-326)
  IPR029052 Metallo-dependent phosphatase-like [G3DSA:3.60.21.10] (1-66)
  IPR029052 Metallo-dependent phosphatase-like [SSF56300] (6-105)
  IPR038729 Rad50/SbcC-type AAA domain [PF13476] (202-344)

Radius of gyration: 35.28 Å; chains: 1; bounding box: 75×48×103 Å